Protein AF-0000000085165534 (afdb_homodimer)

Foldseek 3Di:
DWAWAAFPPRQKIKIAWDWAADPVGIDTDLDDQVVVCVNNVDNFDFDDKDKDKDFAQAKEFWKAFAPWTKKKKKAWQAAKKKKKKAAQAPPDPQHLEMDIDMHHNPRRMIMIDGTFITIIIHGHGRMIMMMMTIRDDDDPVGMATAARCAVSSHDDDPDDDHGDYDPRNNPHDHSVPDDGHD/DWAWAAFPPRQKIKIAWDWAADPVGIDTDLDDQVVVCVNNVDNFDFDDKDKDKDFAQAKEFWKAFAPWTKKKKKAWQAAKKKKKKAAQAPPDPQHLEMDIDMHHNPRRMIMIDGTFITIIIHGHGRMIMMMMTIRDDDDPVGMATAARCAVSSHDDDPDDDHGDYDPRNNPHDHSVPDDGHD

Organism: Thermosynechococcus vestitus (strain NIES-2133 / IAM M-273 / BP-1) (NCBI:txid197221)

InterPro domains:
  IPR000888 dTDP-4-dehydrorhamnose 3,5-epimerase-like [PF00908] (7-176)
  IPR000888 dTDP-4-dehydrorhamnose 3,5-epimerase-like [PTHR21047] (3-177)
  IPR000888 dTDP-4-dehydrorhamnose 3,5-epimerase-like [TIGR01221] (4-178)
  IPR000888 dTDP-4-dehydrorhamnose 3,5-epimerase-like [cd00438] (4-171)
  IPR011051 RmlC-like cupin domain superfamily [SSF51182] (2-179)
  IPR014710 RmlC-like jelly roll fold [G3DSA:2.60.120.10] (2-180)

Secondary structure (DSSP, 8-state):
--EEEE-SSTTSEEEE---EEETTEEEEEEEEHHHHHHHH-------EEEEEEEETTBEEEEEEESSS---EEEEEEESEEEEEEEE-BTTSTTTT-EEEEEEETTTTEEEEE-TTEEEEEEE-SSEEEEEEEESS---GGGEEEE-TT-TTTT-----SSPPB--HHHHT-B-GGGSPPB-/--EEEE-SSTTSEEEE---EEETTEEEEEEEEHHHHHHHH-------EEEEEEEETTBEEEEEEESSS---EEEEEEESEEEEEEEE-BTTSTTTT-EEEEEEETTTTEEEEE-TTEEEEEEE-SSEEEEEEEESS---GGGEEEE-TT-TTTT-----SSPPB--HHHHTPBPGGGS--B-

Sequence (364 aa):
MVKVQPLAIADVLLLELQVFRDQRGFFLESYNQRAFMAATGLAVTFVQDNHSASQQGVLRGLHYQHQHPQGKLIRVIEGKIFDVAVDLRRSSPTCGQWVGTWLSAENFQQLWIPPGFAHGFWVQSATAQVLYKTTDYYHPGDEHTLLWNDPTVGIQWPIDSEPLLSAKDQQGKSFNELPLFAMVKVQPLAIADVLLLELQVFRDQRGFFLESYNQRAFMAATGLAVTFVQDNHSASQQGVLRGLHYQHQHPQGKLIRVIEGKIFDVAVDLRRSSPTCGQWVGTWLSAENFQQLWIPPGFAHGFWVQSATAQVLYKTTDYYHPGDEHTLLWNDPTVGIQWPIDSEPLLSAKDQQGKSFNELPLFA

Structure (mmCIF, N/CA/C/O backbone):
data_AF-0000000085165534-model_v1
#
loop_
_entity.id
_entity.type
_entity.pdbx_description
1 polymer 'dTDP-4-dehydrorhamnose 3,5-epimerase'
#
loop_
_atom_site.group_PDB
_atom_site.id
_atom_site.type_symbol
_atom_site.label_atom_id
_atom_site.label_alt_id
_atom_site.label_comp_id
_atom_site.label_asym_id
_atom_site.label_entity_id
_atom_site.label_seq_id
_atom_site.pdbx_PDB_ins_code
_atom_site.Cartn_x
_atom_site.Cartn_y
_atom_site.Cartn_z
_atom_site.occupancy
_atom_site.B_iso_or_equiv
_atom_site.auth_seq_id
_atom_site.auth_comp_id
_atom_site.auth_asym_id
_atom_site.auth_atom_id
_atom_site.pdbx_PDB_model_num
ATOM 1 N N . MET A 1 1 ? 6.211 -6.199 17.078 1 71.38 1 MET A N 1
ATOM 2 C CA . MET A 1 1 ? 7.172 -6.945 16.266 1 71.38 1 MET A CA 1
ATOM 3 C C . MET A 1 1 ? 6.461 -7.809 15.227 1 71.38 1 MET A C 1
ATOM 5 O O . MET A 1 1 ? 5.359 -8.305 15.477 1 71.38 1 MET A O 1
ATOM 9 N N . VAL A 1 2 ? 7.129 -7.848 13.969 1 88 2 VAL A N 1
ATOM 10 C CA . VAL A 1 2 ? 6.555 -8.664 12.898 1 88 2 VAL A CA 1
ATOM 11 C C . VAL A 1 2 ? 6.918 -10.125 13.117 1 88 2 VAL A C 1
ATOM 13 O O . VAL A 1 2 ? 8.086 -10.461 13.305 1 88 2 VAL A O 1
ATOM 16 N N . LYS A 1 3 ? 5.91 -10.961 13.305 1 94.31 3 LYS A N 1
ATOM 17 C CA . LYS A 1 3 ? 6.117 -12.398 13.367 1 94.31 3 LYS A CA 1
ATOM 18 C C . LYS A 1 3 ? 6.277 -13 11.977 1 94.31 3 LYS A C 1
ATOM 20 O O . LYS A 1 3 ? 5.504 -12.68 11.07 1 94.31 3 LYS A O 1
ATOM 25 N N . VAL A 1 4 ? 7.285 -13.883 11.852 1 97.62 4 VAL A N 1
ATOM 26 C CA . VAL A 1 4 ? 7.57 -14.477 10.547 1 97.62 4 VAL A CA 1
ATOM 27 C C . VAL A 1 4 ? 7.637 -16 10.68 1 97.62 4 VAL A C 1
ATOM 29 O O . VAL A 1 4 ? 8.203 -16.516 11.641 1 97.62 4 VAL A O 1
ATOM 32 N N . GLN A 1 5 ? 7.043 -16.672 9.828 1 97.69 5 GLN A N 1
ATOM 33 C CA . GLN A 1 5 ? 7.121 -18.141 9.797 1 97.69 5 GLN A CA 1
ATOM 34 C C . GLN A 1 5 ? 7.305 -18.641 8.367 1 97.69 5 GLN A C 1
ATOM 36 O O . GLN A 1 5 ? 6.664 -18.141 7.438 1 97.69 5 GLN A O 1
ATOM 41 N N . PRO A 1 6 ? 8.258 -19.609 8.234 1 98.31 6 PRO A N 1
ATOM 42 C CA . PRO A 1 6 ? 8.367 -20.234 6.91 1 98.31 6 PRO A CA 1
ATOM 43 C C . PRO A 1 6 ? 7.16 -21.109 6.574 1 98.31 6 PRO A C 1
ATOM 45 O O . PRO A 1 6 ? 6.527 -21.672 7.473 1 98.31 6 PRO A O 1
ATOM 48 N N . LEU A 1 7 ? 6.84 -21.203 5.297 1 98.5 7 LEU A N 1
ATOM 49 C CA . LEU A 1 7 ? 5.824 -22.141 4.848 1 98.5 7 LEU A CA 1
ATOM 50 C C . LEU A 1 7 ? 6.465 -23.453 4.387 1 98.5 7 LEU A C 1
ATOM 52 O O . LEU A 1 7 ? 7.57 -23.797 4.816 1 98.5 7 LEU A O 1
ATOM 56 N N . ALA A 1 8 ? 5.637 -24.297 3.686 1 98.25 8 ALA A N 1
ATOM 57 C CA . ALA A 1 8 ? 6.117 -25.609 3.271 1 98.25 8 ALA A CA 1
ATOM 58 C C . ALA A 1 8 ? 7.398 -25.484 2.449 1 98.25 8 ALA A C 1
ATOM 60 O O . ALA A 1 8 ? 8.25 -26.375 2.49 1 98.25 8 ALA A O 1
ATOM 61 N N . ILE A 1 9 ? 7.457 -24.516 1.578 1 98.69 9 ILE A N 1
ATOM 62 C CA . ILE A 1 9 ? 8.727 -24.094 0.984 1 98.69 9 ILE A CA 1
ATOM 63 C C . ILE A 1 9 ? 9.367 -23.016 1.843 1 98.69 9 ILE A C 1
ATOM 65 O O . ILE A 1 9 ? 8.852 -21.891 1.933 1 98.69 9 ILE A O 1
ATOM 69 N N . ALA A 1 10 ? 10.492 -23.219 2.367 1 98.19 10 ALA A N 1
ATOM 70 C CA . ALA A 1 10 ? 11.055 -22.453 3.473 1 98.19 10 ALA A CA 1
ATOM 71 C C . ALA A 1 10 ? 11.359 -21.016 3.045 1 98.19 10 ALA A C 1
ATOM 73 O O . ALA A 1 10 ? 11.32 -20.094 3.865 1 98.19 10 ALA A O 1
ATOM 74 N N . ASP A 1 11 ? 11.68 -20.797 1.787 1 98.31 11 ASP A N 1
ATOM 75 C CA . ASP A 1 11 ? 12.031 -19.469 1.287 1 98.31 11 ASP A CA 1
ATOM 76 C C . ASP A 1 11 ? 10.812 -18.547 1.239 1 98.31 11 ASP A C 1
ATOM 78 O O . ASP A 1 11 ? 10.953 -17.328 1.123 1 98.31 11 ASP A O 1
ATOM 82 N N . VAL A 1 12 ? 9.633 -19.141 1.185 1 98.88 12 VAL A N 1
ATOM 83 C CA . VAL A 1 12 ? 8.383 -18.391 1.191 1 98.88 12 VAL A CA 1
ATOM 84 C C . VAL A 1 12 ? 7.926 -18.156 2.631 1 98.88 12 VAL A C 1
ATOM 86 O O . VAL A 1 12 ? 7.719 -19.109 3.383 1 98.88 12 VAL A O 1
ATOM 89 N N . LEU A 1 13 ? 7.793 -16.891 2.998 1 98.88 13 LEU A N 1
ATOM 90 C CA . LEU A 1 13 ? 7.59 -16.547 4.402 1 98.88 13 LEU A CA 1
ATOM 91 C C . LEU A 1 13 ? 6.223 -15.906 4.613 1 98.88 13 LEU A C 1
ATOM 93 O O . LEU A 1 13 ? 5.793 -15.086 3.805 1 98.88 13 LEU A O 1
ATOM 97 N N . LEU A 1 14 ? 5.547 -16.328 5.617 1 98.81 14 LEU A N 1
ATOM 98 C CA . LEU A 1 14 ? 4.328 -15.68 6.094 1 98.81 14 LEU A CA 1
ATOM 99 C C . LEU A 1 14 ? 4.629 -14.719 7.238 1 98.81 14 LEU A C 1
ATOM 101 O O . LEU A 1 14 ? 5.281 -15.094 8.219 1 98.81 14 LEU A O 1
ATOM 105 N N . LEU A 1 15 ? 4.234 -13.492 7.051 1 98.5 15 LEU A N 1
ATOM 106 C CA . LEU A 1 15 ? 4.441 -12.461 8.062 1 98.5 15 LEU A CA 1
ATOM 107 C C . LEU A 1 15 ? 3.119 -12.047 8.695 1 98.5 15 LEU A C 1
ATOM 109 O O . LEU A 1 15 ? 2.111 -11.906 8 1 98.5 15 LEU A O 1
ATOM 113 N N . GLU A 1 16 ? 3.102 -11.836 9.938 1 97.69 16 GLU A N 1
ATOM 114 C CA . GLU A 1 16 ? 1.945 -11.305 10.641 1 97.69 16 GLU A CA 1
ATOM 115 C C . GLU A 1 16 ? 2.197 -9.867 11.109 1 97.69 16 GLU A C 1
ATOM 117 O O . GLU A 1 16 ? 3.139 -9.617 11.867 1 97.69 16 GLU A O 1
ATOM 122 N N . LEU A 1 17 ? 1.343 -8.992 10.711 1 96.69 17 LEU A N 1
ATOM 123 C CA . LEU A 1 17 ? 1.5 -7.578 11.031 1 96.69 17 LEU A CA 1
ATOM 124 C C . LEU A 1 17 ? 0.883 -7.254 12.383 1 96.69 17 LEU A C 1
ATOM 126 O O . LEU A 1 17 ? -0.111 -7.867 12.781 1 96.69 17 LEU A O 1
ATOM 130 N N . GLN A 1 18 ? 1.454 -6.328 13.062 1 96.19 18 GLN A N 1
ATOM 131 C CA . GLN A 1 18 ? 0.873 -5.797 14.289 1 96.19 18 GLN A CA 1
ATOM 132 C C . GLN A 1 18 ? -0.144 -4.699 13.992 1 96.19 18 GLN A C 1
ATOM 134 O O . GLN A 1 18 ? 0.166 -3.732 13.289 1 96.19 18 GLN A O 1
ATOM 139 N N . VAL A 1 19 ? -1.346 -4.863 14.539 1 97.25 19 VAL A N 1
ATOM 140 C CA . VAL A 1 19 ? -2.428 -3.92 14.273 1 97.25 19 VAL A CA 1
ATOM 141 C C . VAL A 1 19 ? -2.822 -3.215 15.57 1 97.25 19 VAL A C 1
ATOM 143 O O . VAL A 1 19 ? -3.066 -3.867 16.594 1 97.25 19 VAL A O 1
ATOM 146 N N . PHE A 1 20 ? -2.861 -1.864 15.57 1 96.56 20 PHE A N 1
ATOM 147 C CA . PHE A 1 20 ? -3.348 -1.059 16.688 1 96.56 20 PHE A CA 1
ATOM 148 C C . PHE A 1 20 ? -4.789 -0.629 16.453 1 96.56 20 PHE A C 1
ATOM 150 O O . PHE A 1 20 ? -5.133 -0.136 15.375 1 96.56 20 PHE A O 1
ATOM 157 N N . ARG A 1 21 ? -5.574 -0.81 17.469 1 96.25 21 ARG A N 1
ATOM 158 C CA . ARG A 1 21 ? -6.992 -0.479 17.344 1 96.25 21 ARG A CA 1
ATOM 159 C C . ARG A 1 21 ? -7.43 0.476 18.438 1 96.25 21 ARG A C 1
ATOM 161 O O . ARG A 1 21 ? -6.934 0.406 19.562 1 96.25 21 ARG A O 1
ATOM 168 N N . ASP A 1 22 ? -8.336 1.379 18.062 1 94.12 22 ASP A N 1
ATOM 169 C CA . ASP A 1 22 ? -9.047 2.219 19.031 1 94.12 22 ASP A CA 1
ATOM 170 C C . ASP A 1 22 ? -10.438 2.592 18.5 1 94.12 22 ASP A C 1
ATOM 172 O O . ASP A 1 22 ? -10.945 1.967 17.578 1 94.12 22 ASP A O 1
ATOM 176 N N . GLN A 1 23 ? -11.117 3.512 19.156 1 92.56 23 GLN A N 1
ATOM 177 C CA . GLN A 1 23 ? -12.5 3.834 18.812 1 92.56 23 GLN A CA 1
ATOM 178 C C . GLN A 1 23 ? -12.602 4.43 17.406 1 92.56 23 GLN A C 1
ATOM 180 O O . GLN A 1 23 ? -13.688 4.461 16.828 1 92.56 23 GLN A O 1
ATOM 185 N N . ARG A 1 24 ? -11.617 4.922 16.938 1 93.5 24 ARG A N 1
ATOM 186 C CA . ARG A 1 24 ? -11.617 5.578 15.633 1 93.5 24 ARG A CA 1
ATOM 187 C C . ARG A 1 24 ? -11.469 4.555 14.508 1 93.5 24 ARG A C 1
ATOM 189 O O . ARG A 1 24 ? -11.883 4.812 13.375 1 93.5 24 ARG A O 1
ATOM 196 N N . GLY A 1 25 ? -10.836 3.398 14.734 1 96.56 25 GLY A N 1
ATOM 197 C CA . GLY A 1 25 ? -10.508 2.391 13.742 1 96.56 25 GLY A CA 1
ATOM 198 C C . GLY A 1 25 ? -9.219 1.647 14.047 1 96.56 25 GLY A C 1
ATOM 199 O O . GLY A 1 25 ? -9.023 1.181 15.172 1 96.56 25 GLY A O 1
ATOM 200 N N . PHE A 1 26 ? -8.383 1.471 12.969 1 97.75 26 PHE A N 1
ATOM 201 C CA . PHE A 1 26 ? -7.125 0.785 13.242 1 97.75 26 PHE A CA 1
ATOM 202 C C . PHE A 1 26 ? -5.965 1.475 12.531 1 97.75 26 PHE A C 1
ATOM 204 O O . PHE A 1 26 ? -6.18 2.34 11.68 1 97.75 26 PHE A O 1
ATOM 211 N N . PHE A 1 27 ? -4.844 1.157 12.945 1 97.44 27 PHE A N 1
ATOM 212 C CA . PHE A 1 27 ? -3.588 1.616 12.359 1 97.44 27 PHE A CA 1
ATOM 213 C C . PHE A 1 27 ? -2.547 0.503 12.375 1 97.44 27 PHE A C 1
ATOM 215 O O . PHE A 1 27 ? -2.48 -0.282 13.32 1 97.44 27 PHE A O 1
ATOM 222 N N . LEU A 1 28 ? -1.738 0.432 11.312 1 97.94 28 LEU A N 1
ATOM 223 C CA . LEU A 1 28 ? -0.598 -0.477 11.297 1 97.94 28 LEU A CA 1
ATOM 224 C C . LEU A 1 28 ? 0.503 0.046 10.383 1 97.94 28 LEU A C 1
ATOM 226 O O . LEU A 1 28 ? 0.229 0.795 9.438 1 97.94 28 LEU A O 1
ATOM 230 N N . GLU A 1 29 ? 1.731 -0.293 10.695 1 98 29 GLU A N 1
ATOM 231 C CA . GLU A 1 29 ? 2.814 -0.227 9.719 1 98 29 GLU A CA 1
ATOM 232 C C . GLU A 1 29 ? 2.807 -1.449 8.805 1 98 29 GLU A C 1
ATOM 234 O O . GLU A 1 29 ? 3.195 -2.543 9.219 1 98 29 GLU A O 1
ATOM 239 N N . SER A 1 30 ? 2.371 -1.21 7.574 1 98.19 30 SER A N 1
ATOM 240 C CA . SER A 1 30 ? 2.26 -2.344 6.664 1 98.19 30 SER A CA 1
ATOM 241 C C . SER A 1 30 ? 3.617 -2.721 6.082 1 98.19 30 SER A C 1
ATOM 243 O O . SER A 1 30 ? 3.77 -3.789 5.484 1 98.19 30 SER A O 1
ATOM 245 N N . TYR A 1 31 ? 4.539 -1.843 6.223 1 98.44 31 TYR A N 1
ATOM 246 C CA . TYR A 1 31 ? 5.922 -2.121 5.852 1 98.44 31 TYR A CA 1
ATOM 247 C C . TYR A 1 31 ? 6.883 -1.208 6.602 1 98.44 31 TYR A C 1
ATOM 249 O O . TYR A 1 31 ? 6.613 -0.016 6.77 1 98.44 31 TYR A O 1
ATOM 257 N N . ASN A 1 32 ? 7.891 -1.696 7.051 1 98.12 32 ASN A N 1
ATOM 258 C CA . ASN A 1 32 ? 9.055 -1.054 7.656 1 98.12 32 ASN A CA 1
ATOM 259 C C . ASN A 1 32 ? 10.344 -1.766 7.273 1 98.12 32 ASN A C 1
ATOM 261 O O . ASN A 1 32 ? 10.555 -2.922 7.645 1 98.12 32 ASN A O 1
ATOM 265 N N . GLN A 1 33 ? 11.148 -1.053 6.496 1 97.88 33 GLN A N 1
ATOM 266 C CA . GLN A 1 33 ? 12.32 -1.695 5.91 1 97.88 33 GLN A CA 1
ATOM 267 C C . GLN A 1 33 ? 13.195 -2.324 6.992 1 97.88 33 GLN A C 1
ATOM 269 O O . GLN A 1 33 ? 13.672 -3.453 6.84 1 97.88 33 GLN A O 1
ATOM 274 N N . ARG A 1 34 ? 13.438 -1.612 8.102 1 96.94 34 ARG A N 1
ATOM 275 C CA . ARG A 1 34 ? 14.258 -2.123 9.203 1 96.94 34 ARG A CA 1
ATOM 276 C C . ARG A 1 34 ? 13.602 -3.33 9.859 1 96.94 34 ARG A C 1
ATOM 278 O O . ARG A 1 34 ? 14.266 -4.336 10.125 1 96.94 34 ARG A O 1
ATOM 285 N N . ALA A 1 35 ? 12.297 -3.221 10.133 1 96.88 35 ALA A N 1
ATOM 286 C CA . ALA A 1 35 ? 11.57 -4.312 10.781 1 96.88 35 ALA A CA 1
ATOM 287 C C . ALA A 1 35 ? 11.547 -5.555 9.898 1 96.88 35 ALA A C 1
ATOM 289 O O . ALA A 1 35 ? 11.672 -6.68 10.391 1 96.88 35 ALA A O 1
ATOM 290 N N . PHE A 1 36 ? 11.391 -5.359 8.656 1 97.88 36 PHE A N 1
ATOM 291 C CA . PHE A 1 36 ? 11.367 -6.457 7.695 1 97.88 36 PHE A CA 1
ATOM 292 C C . PHE A 1 36 ? 12.703 -7.184 7.672 1 97.88 36 PHE A C 1
ATOM 294 O O . PHE A 1 36 ? 12.75 -8.414 7.746 1 97.88 36 PHE A O 1
ATOM 301 N N . MET A 1 37 ? 13.75 -6.391 7.523 1 97.56 37 MET A N 1
ATOM 302 C CA . MET A 1 37 ? 15.086 -6.977 7.512 1 97.56 37 MET A CA 1
ATOM 303 C C . MET A 1 37 ? 15.359 -7.727 8.805 1 97.56 37 MET A C 1
ATOM 305 O O . MET A 1 37 ? 15.891 -8.836 8.781 1 97.56 37 MET A O 1
ATOM 309 N N . ALA A 1 38 ? 14.992 -7.133 9.906 1 96.75 38 ALA A N 1
ATOM 310 C CA . ALA A 1 38 ? 15.227 -7.758 11.203 1 96.75 38 ALA A CA 1
ATOM 311 C C . ALA A 1 38 ? 14.469 -9.078 11.32 1 96.75 38 ALA A C 1
ATOM 313 O O . ALA A 1 38 ? 14.984 -10.047 11.883 1 96.75 38 ALA A O 1
ATOM 314 N N . ALA A 1 39 ? 13.266 -9.141 10.812 1 96.69 39 ALA A N 1
ATOM 315 C CA . ALA A 1 39 ? 12.398 -10.305 10.969 1 96.69 39 ALA A CA 1
ATOM 316 C C . ALA A 1 39 ? 12.789 -1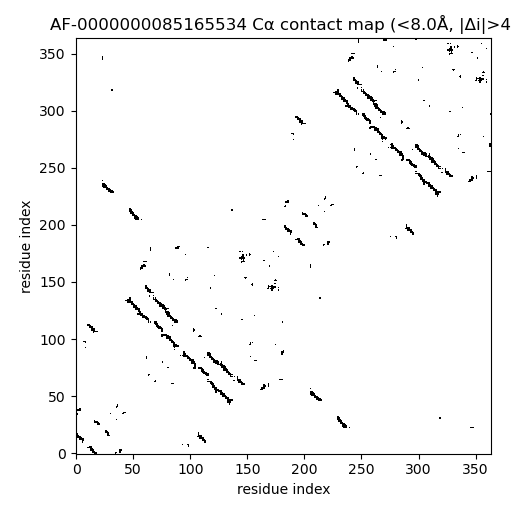1.414 9.992 1 96.69 39 ALA A C 1
ATOM 318 O O . ALA A 1 39 ? 12.648 -12.602 10.297 1 96.69 39 ALA A O 1
ATOM 319 N N . THR A 1 40 ? 13.297 -11.062 8.82 1 97.44 40 THR A N 1
ATOM 320 C CA . THR A 1 40 ? 13.453 -12.039 7.754 1 97.44 40 THR A CA 1
ATOM 321 C C . THR A 1 40 ? 14.93 -12.297 7.465 1 97.44 40 THR A C 1
ATOM 323 O O . THR A 1 40 ? 15.281 -13.297 6.836 1 97.44 40 THR A O 1
ATOM 326 N N . GLY A 1 41 ? 15.766 -11.328 7.828 1 97.12 41 GLY A N 1
ATOM 327 C CA . GLY A 1 41 ? 17.172 -11.391 7.465 1 97.12 41 GLY A CA 1
ATOM 328 C C . GLY A 1 41 ? 17.438 -10.969 6.031 1 97.12 41 GLY A C 1
ATOM 329 O O . GLY A 1 41 ? 18.562 -11.086 5.539 1 97.12 41 GLY A O 1
ATOM 330 N N . LEU A 1 42 ? 16.438 -10.461 5.336 1 97.25 42 LEU A N 1
ATOM 331 C CA . LEU A 1 42 ? 16.547 -10.141 3.918 1 97.25 42 LEU A CA 1
ATOM 332 C C . LEU A 1 42 ? 16.75 -8.648 3.711 1 97.25 42 LEU A C 1
ATOM 334 O O . LEU A 1 42 ? 15.945 -7.836 4.18 1 97.25 42 LEU A O 1
ATOM 338 N N . ALA A 1 43 ? 17.797 -8.328 2.998 1 95.81 43 ALA A N 1
ATOM 339 C CA . ALA A 1 43 ? 18.047 -6.945 2.586 1 95.81 43 ALA A CA 1
ATOM 340 C C . ALA A 1 43 ? 17.516 -6.695 1.176 1 95.81 43 ALA A C 1
ATOM 342 O O . ALA A 1 43 ? 18.25 -6.832 0.198 1 95.81 43 ALA A O 1
ATOM 343 N N . VAL A 1 44 ? 16.297 -6.336 1.044 1 95.75 44 VAL A N 1
ATOM 344 C CA . VAL A 1 44 ? 15.695 -6.148 -0.272 1 95.75 44 VAL A CA 1
ATOM 345 C C . VAL A 1 44 ? 15.211 -4.711 -0.417 1 95.75 44 VAL A C 1
ATOM 347 O O . VAL A 1 44 ? 14.93 -4.039 0.58 1 95.75 44 VAL A O 1
ATOM 350 N N . THR A 1 45 ? 15.227 -4.234 -1.6 1 96.44 45 THR A N 1
ATOM 351 C CA . THR A 1 45 ? 14.656 -2.941 -1.957 1 96.44 45 THR A CA 1
ATOM 352 C C . THR A 1 45 ? 13.43 -3.125 -2.855 1 96.44 45 THR A C 1
ATOM 354 O O . THR A 1 45 ? 13.5 -3.832 -3.863 1 96.44 45 THR A O 1
ATOM 357 N N . PHE A 1 46 ? 12.336 -2.533 -2.457 1 98.62 46 PHE A N 1
ATOM 358 C CA . PHE A 1 46 ? 11.133 -2.551 -3.287 1 98.62 46 PHE A CA 1
ATOM 359 C C . PHE A 1 46 ? 11.047 -1.29 -4.141 1 98.62 46 PHE A C 1
ATOM 361 O O . PHE A 1 46 ? 11.219 -0.179 -3.633 1 98.62 46 PHE A O 1
ATOM 368 N N . VAL A 1 47 ? 10.727 -1.462 -5.434 1 98.31 47 VAL A N 1
ATOM 369 C CA . VAL A 1 47 ? 10.828 -0.321 -6.336 1 98.31 47 VAL A CA 1
ATOM 370 C C . VAL A 1 47 ? 9.469 -0.069 -6.996 1 98.31 47 VAL A C 1
ATOM 372 O O . VAL A 1 47 ? 9.281 0.944 -7.672 1 98.31 47 VAL A O 1
ATOM 375 N N . GLN A 1 48 ? 8.578 -0.96 -6.801 1 98.62 48 GLN A N 1
ATOM 376 C CA . GLN A 1 48 ? 7.262 -0.87 -7.43 1 98.62 48 GLN A CA 1
ATOM 377 C C . GLN A 1 48 ? 6.18 -1.46 -6.531 1 98.62 48 GLN A C 1
ATOM 379 O O . GLN A 1 48 ? 6.395 -2.488 -5.887 1 98.62 48 GLN A O 1
ATOM 384 N N . ASP A 1 49 ? 5.039 -0.795 -6.363 1 98.75 49 ASP A N 1
ATOM 385 C CA . ASP A 1 49 ? 3.838 -1.303 -5.707 1 98.75 49 ASP A CA 1
ATOM 386 C C . ASP A 1 49 ? 2.701 -1.486 -6.711 1 98.75 49 ASP A C 1
ATOM 388 O O . ASP A 1 49 ? 2.516 -0.66 -7.605 1 98.75 49 ASP A O 1
ATOM 392 N N . ASN A 1 50 ? 1.974 -2.559 -6.566 1 98.69 50 ASN A N 1
ATOM 393 C CA . ASN A 1 50 ? 0.812 -2.863 -7.395 1 98.69 50 ASN A CA 1
ATOM 394 C C . ASN A 1 50 ? -0.444 -3.055 -6.551 1 98.69 50 ASN A C 1
ATOM 396 O O . ASN A 1 50 ? -0.36 -3.451 -5.387 1 98.69 50 ASN A O 1
ATOM 400 N N . HIS A 1 51 ? -1.565 -2.674 -7.141 1 98.75 51 HIS A N 1
ATOM 401 C CA . HIS A 1 51 ? -2.887 -2.814 -6.539 1 98.75 51 HIS A CA 1
ATOM 402 C C . HIS A 1 51 ? -3.881 -3.418 -7.527 1 98.75 51 HIS A C 1
ATOM 404 O O . HIS A 1 51 ? -4.121 -2.854 -8.594 1 98.75 51 HIS A O 1
ATOM 410 N N . SER A 1 52 ? -4.441 -4.574 -7.195 1 98.62 52 SER A N 1
ATOM 411 C CA . SER A 1 52 ? -5.453 -5.188 -8.047 1 98.62 52 SER A CA 1
ATOM 412 C C . SER A 1 52 ? -6.754 -5.422 -7.281 1 98.62 52 SER A C 1
ATOM 414 O O . SER A 1 52 ? -6.734 -5.676 -6.078 1 98.62 52 SER A O 1
ATOM 416 N N . ALA A 1 53 ? -7.812 -5.281 -7.934 1 98.56 53 ALA A N 1
ATOM 417 C CA . ALA A 1 53 ? -9.133 -5.688 -7.469 1 98.56 53 ALA A CA 1
ATOM 418 C C . ALA A 1 53 ? -9.742 -6.742 -8.391 1 98.56 53 ALA A C 1
ATOM 420 O O . ALA A 1 53 ? -9.641 -6.637 -9.609 1 98.56 53 ALA A O 1
ATOM 421 N N . SER A 1 54 ? -10.32 -7.746 -7.805 1 98.69 54 SER A N 1
ATOM 422 C CA . SER A 1 54 ? -10.906 -8.836 -8.57 1 98.69 54 SER A CA 1
ATOM 423 C C . SER A 1 54 ? -12.234 -9.289 -7.973 1 98.69 54 SER A C 1
ATOM 425 O O . SER A 1 54 ? -12.43 -9.211 -6.758 1 98.69 54 SER A O 1
ATOM 427 N N . GLN A 1 55 ? -13.094 -9.727 -8.766 1 98 55 GLN A N 1
ATOM 428 C CA . GLN A 1 55 ? -14.367 -10.281 -8.305 1 98 55 GLN A CA 1
ATOM 429 C C . GLN A 1 55 ? -14.219 -11.758 -7.934 1 98 55 GLN A C 1
ATOM 431 O O . GLN A 1 55 ? -13.203 -12.383 -8.242 1 98 55 GLN A O 1
ATOM 436 N N . GLN A 1 56 ? -15.289 -12.266 -7.371 1 97.81 56 GLN A N 1
ATOM 437 C CA . GLN A 1 56 ? -15.305 -13.664 -6.941 1 97.81 56 GLN A CA 1
ATOM 438 C C . GLN A 1 56 ? -15.047 -14.602 -8.109 1 97.81 56 GLN A C 1
ATOM 440 O O . GLN A 1 56 ? -15.578 -14.406 -9.203 1 97.81 56 GLN A O 1
ATOM 445 N N . GLY A 1 57 ? -14.195 -15.602 -7.797 1 97.94 57 GLY A N 1
ATOM 446 C CA . GLY A 1 57 ? -13.992 -16.641 -8.781 1 97.94 57 GLY A CA 1
ATOM 447 C C . GLY A 1 57 ? -12.875 -16.328 -9.766 1 97.94 57 GLY A C 1
ATOM 448 O O . GLY A 1 57 ? -12.469 -17.188 -10.547 1 97.94 57 GLY A O 1
ATOM 449 N N . VAL A 1 58 ? -12.445 -15.164 -9.734 1 98.5 58 VAL A N 1
ATOM 450 C CA . VAL A 1 58 ? -11.32 -14.805 -10.594 1 98.5 58 VAL A CA 1
ATOM 451 C C . VAL A 1 58 ? -10.055 -15.508 -10.109 1 98.5 58 VAL A C 1
ATOM 453 O O . VAL A 1 58 ? -9.805 -15.594 -8.898 1 98.5 58 VAL A O 1
ATOM 456 N N . LEU A 1 59 ? -9.359 -16.078 -11.008 1 98.5 59 LEU A N 1
ATOM 457 C CA . LEU A 1 59 ? -8.008 -16.562 -10.781 1 98.5 59 LEU A CA 1
ATOM 458 C C . LEU A 1 59 ? -6.988 -15.766 -11.594 1 98.5 59 LEU A C 1
ATOM 460 O O . LEU A 1 59 ? -7.02 -15.781 -12.82 1 98.5 59 LEU A O 1
ATOM 464 N N . ARG A 1 60 ? -6.207 -14.992 -10.93 1 98.38 60 ARG A N 1
ATOM 465 C CA . ARG A 1 60 ? -5.059 -14.375 -11.586 1 98.38 60 ARG A CA 1
ATOM 466 C C . ARG A 1 60 ? -3.879 -15.336 -11.648 1 98.38 60 ARG A C 1
ATOM 468 O O . ARG A 1 60 ? -3.342 -15.734 -10.609 1 98.38 60 ARG A O 1
ATOM 475 N N . GLY A 1 61 ? -3.465 -15.594 -12.812 1 96.62 61 GLY A N 1
ATOM 476 C CA . GLY A 1 61 ? -2.617 -16.734 -13.102 1 96.62 61 GLY A CA 1
ATOM 477 C C . GLY A 1 61 ? -1.226 -16.609 -12.508 1 96.62 61 GLY A C 1
ATOM 478 O O . GLY A 1 61 ? -0.939 -15.664 -11.773 1 96.62 61 GLY A O 1
ATOM 479 N N . LEU A 1 62 ? -0.371 -17.672 -12.766 1 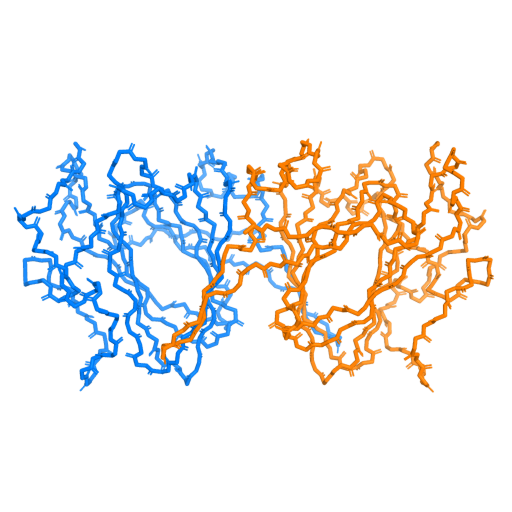98.69 62 LEU A N 1
ATOM 480 C CA . LEU A 1 62 ? 0.976 -17.812 -12.227 1 98.69 62 LEU A CA 1
ATOM 481 C C . LEU A 1 62 ? 1.997 -17.109 -13.117 1 98.69 62 LEU A C 1
ATOM 483 O O . LEU A 1 62 ? 2.439 -17.656 -14.125 1 98.69 62 LEU A O 1
ATOM 487 N N . HIS A 1 63 ? 2.418 -15.977 -12.641 1 98.62 63 HIS A N 1
ATOM 488 C CA . HIS A 1 63 ? 3.279 -15.133 -13.461 1 98.62 63 HIS A CA 1
ATOM 489 C C . HIS A 1 63 ? 4.676 -15.023 -12.859 1 98.62 63 HIS A C 1
ATOM 491 O O . HIS A 1 63 ? 4.84 -15.094 -11.641 1 98.62 63 HIS A O 1
ATOM 497 N N . TYR A 1 64 ? 5.656 -14.867 -13.719 1 98.62 64 TYR A N 1
ATOM 498 C CA . TYR A 1 64 ? 7.02 -14.531 -13.328 1 98.62 64 TYR A CA 1
ATOM 499 C C . TYR A 1 64 ? 7.762 -13.852 -14.469 1 98.62 64 TYR A C 1
ATOM 501 O O . TYR A 1 64 ? 7.332 -13.914 -15.625 1 98.62 64 TYR A O 1
ATOM 509 N N . GLN A 1 65 ? 8.719 -13.07 -14.125 1 98.62 65 GLN A N 1
ATOM 510 C CA . GLN A 1 65 ? 9.68 -12.523 -15.078 1 98.62 65 GLN A CA 1
ATOM 511 C C . GLN A 1 65 ? 11 -13.289 -15.031 1 98.62 65 GLN A C 1
ATOM 513 O O . GLN A 1 65 ? 11.555 -13.516 -13.953 1 98.62 65 GLN A O 1
ATOM 518 N N . HIS A 1 66 ? 11.539 -13.609 -16.172 1 98.5 66 HIS A N 1
ATOM 519 C CA . HIS A 1 66 ? 12.688 -14.516 -16.188 1 98.5 66 HIS A CA 1
ATOM 520 C C . HIS A 1 66 ? 14 -13.742 -16.109 1 98.5 66 HIS A C 1
ATOM 522 O O . HIS A 1 66 ? 14.867 -14.062 -15.297 1 98.5 66 HIS A O 1
ATOM 528 N N . GLN A 1 67 ? 14.289 -12.781 -16.938 1 98 67 GLN A N 1
ATOM 529 C CA . GLN A 1 67 ? 15.531 -12.016 -16.984 1 98 67 GLN A CA 1
ATOM 530 C C . GLN A 1 67 ? 15.602 -11 -15.852 1 98 67 GLN A C 1
ATOM 532 O O . GLN A 1 67 ? 16.688 -10.68 -15.367 1 98 67 GLN A O 1
ATOM 537 N N . HIS A 1 68 ? 14.5 -10.5 -15.445 1 98.19 68 HIS A N 1
ATOM 538 C CA . HIS A 1 68 ? 14.375 -9.523 -14.359 1 98.19 68 HIS A CA 1
ATOM 539 C C . HIS A 1 68 ? 13.461 -10.047 -13.258 1 98.19 68 HIS A C 1
ATOM 541 O O . HIS A 1 68 ? 12.422 -9.445 -12.977 1 98.19 68 HIS A O 1
ATOM 547 N N . PRO A 1 69 ? 13.922 -11.094 -12.609 1 98.25 69 PRO A N 1
ATOM 548 C CA . PRO A 1 69 ? 13.047 -11.719 -11.617 1 98.25 69 PRO A CA 1
ATOM 549 C C . PRO A 1 69 ? 12.656 -10.766 -10.492 1 98.25 69 PRO A C 1
ATOM 551 O O . PRO A 1 69 ? 13.461 -9.922 -10.086 1 98.25 69 PRO A O 1
ATOM 554 N N . GLN A 1 70 ? 11.453 -10.945 -9.961 1 98.19 70 GLN A N 1
ATOM 555 C CA . GLN A 1 70 ? 10.914 -10.094 -8.906 1 98.19 70 GLN A CA 1
ATOM 556 C C . GLN A 1 70 ? 10.641 -10.898 -7.641 1 98.19 70 GLN A C 1
ATOM 558 O O . GLN A 1 70 ? 10.07 -11.992 -7.703 1 98.19 70 GLN A O 1
ATOM 563 N N . GLY A 1 71 ? 11.133 -10.398 -6.504 1 98.69 71 GLY A N 1
ATOM 564 C CA . GLY A 1 71 ? 10.492 -10.75 -5.246 1 98.69 71 GLY A CA 1
ATOM 565 C C . GLY A 1 71 ? 9.203 -9.984 -4.996 1 98.69 71 GLY A C 1
ATOM 566 O O . GLY A 1 71 ? 9.039 -8.867 -5.484 1 98.69 71 GLY A O 1
ATOM 567 N N . LYS A 1 72 ? 8.281 -10.609 -4.293 1 98.88 72 LYS A N 1
ATOM 568 C CA . LYS A 1 72 ? 6.977 -10 -4.051 1 98.88 72 LYS A CA 1
ATOM 569 C C . LYS A 1 72 ? 6.613 -10.047 -2.568 1 98.88 72 LYS A C 1
ATOM 571 O O . LYS A 1 72 ? 6.867 -11.047 -1.892 1 98.88 72 LYS A O 1
ATOM 576 N N . LEU A 1 73 ? 6.137 -8.969 -2.043 1 98.94 73 LEU A N 1
ATOM 577 C CA . LEU A 1 73 ? 5.504 -8.906 -0.73 1 98.94 73 LEU A CA 1
ATOM 578 C C . LEU A 1 73 ? 4.023 -8.57 -0.857 1 98.94 73 LEU A C 1
ATOM 580 O O . LEU A 1 73 ? 3.666 -7.445 -1.226 1 98.94 73 LEU A O 1
ATOM 584 N N . ILE A 1 74 ? 3.16 -9.562 -0.504 1 98.94 74 ILE A N 1
ATOM 585 C CA . ILE A 1 74 ? 1.752 -9.516 -0.884 1 98.94 74 ILE A CA 1
ATOM 586 C C . ILE A 1 74 ? 0.883 -9.406 0.367 1 98.94 74 ILE A C 1
ATOM 588 O O . ILE A 1 74 ? 1.143 -10.078 1.37 1 98.94 74 ILE A O 1
ATOM 592 N N . ARG A 1 75 ? -0.14 -8.633 0.281 1 98.75 75 ARG A N 1
ATOM 593 C CA . ARG A 1 75 ? -1.172 -8.633 1.313 1 98.75 75 ARG A CA 1
ATOM 594 C C . ARG A 1 75 ? -2.541 -8.32 0.721 1 98.75 75 ARG A C 1
ATOM 596 O O . ARG A 1 75 ? -2.637 -7.777 -0.382 1 98.75 75 ARG A O 1
ATOM 603 N N . VAL A 1 76 ? -3.613 -8.688 1.485 1 98.88 76 VAL A N 1
ATOM 604 C CA . VAL A 1 76 ? -4.992 -8.445 1.083 1 98.88 76 VAL A CA 1
ATOM 605 C C . VAL A 1 76 ? -5.609 -7.371 1.979 1 98.88 76 VAL A C 1
ATOM 607 O O . VAL A 1 76 ? -5.512 -7.449 3.207 1 98.88 76 VAL A O 1
ATOM 610 N N . ILE A 1 77 ? -6.266 -6.418 1.341 1 98.44 77 ILE A N 1
ATOM 611 C CA . ILE A 1 77 ? -6.82 -5.332 2.141 1 98.44 77 ILE A CA 1
ATOM 612 C C . ILE A 1 77 ? -8.344 -5.379 2.084 1 98.44 77 ILE A C 1
ATOM 614 O O . ILE A 1 77 ? -9.023 -4.637 2.801 1 98.44 77 ILE A O 1
ATOM 618 N N . GLU A 1 78 ? -8.875 -6.125 1.243 1 98.5 78 GLU A N 1
ATOM 619 C CA . GLU A 1 78 ? -10.297 -6.457 1.146 1 98.5 78 GLU A CA 1
ATOM 620 C C . GLU A 1 78 ? -10.492 -7.898 0.69 1 98.5 78 GLU A C 1
ATOM 622 O O . GLU A 1 78 ? -9.852 -8.352 -0.259 1 98.5 78 GLU A O 1
ATOM 627 N N . GLY A 1 79 ? -11.422 -8.586 1.369 1 98.62 79 GLY A N 1
ATOM 628 C CA . GLY A 1 79 ? -11.797 -9.922 0.943 1 98.62 79 GLY A CA 1
ATOM 629 C C . GLY A 1 79 ? -10.781 -10.984 1.334 1 98.62 79 GLY A C 1
ATOM 630 O O . GLY A 1 79 ? -10.164 -10.891 2.395 1 98.62 79 GLY A O 1
ATOM 631 N N . LYS A 1 80 ? -10.812 -12.039 0.545 1 98.75 80 LYS A N 1
ATOM 632 C CA . LYS A 1 80 ? -10.039 -13.234 0.856 1 98.75 80 LYS A CA 1
ATOM 633 C C . LYS A 1 80 ? -9.602 -13.953 -0.417 1 98.75 80 LYS A C 1
ATOM 635 O O . LYS A 1 80 ? -10.398 -14.133 -1.34 1 98.75 80 LYS A O 1
ATOM 640 N N . ILE A 1 81 ? -8.328 -14.359 -0.402 1 98.88 81 ILE A N 1
ATOM 641 C CA . ILE A 1 81 ? -7.793 -15.078 -1.557 1 98.88 81 ILE A CA 1
ATOM 642 C C . ILE A 1 81 ? -7.027 -16.312 -1.091 1 98.88 81 ILE A C 1
ATOM 644 O O . ILE A 1 81 ? -6.637 -16.406 0.076 1 98.88 81 ILE A O 1
ATOM 648 N N . PHE A 1 82 ? -6.887 -17.266 -1.977 1 98.88 82 PHE A N 1
ATOM 649 C CA . PHE A 1 82 ? -5.887 -18.328 -1.869 1 98.88 82 PHE A CA 1
ATOM 650 C C . PHE A 1 82 ? -4.672 -18.016 -2.73 1 98.88 82 PHE A C 1
ATOM 652 O O . PHE A 1 82 ? -4.75 -18.031 -3.961 1 98.88 82 PHE A O 1
ATOM 659 N N . ASP A 1 83 ? -3.586 -17.719 -2.104 1 98.94 83 ASP A N 1
ATOM 660 C CA . ASP A 1 83 ? -2.371 -17.25 -2.764 1 98.94 83 ASP A CA 1
ATOM 661 C C . ASP A 1 83 ? -1.382 -18.406 -2.969 1 98.94 83 ASP A C 1
ATOM 663 O O . ASP A 1 83 ? -1.202 -19.234 -2.084 1 98.94 83 ASP A O 1
ATOM 667 N N . VAL A 1 84 ? -0.752 -18.453 -4.141 1 98.94 84 VAL A N 1
ATOM 668 C CA . VAL A 1 84 ? 0.05 -19.625 -4.496 1 98.94 84 VAL A CA 1
ATOM 669 C C . VAL A 1 84 ? 1.387 -19.172 -5.082 1 98.94 84 VAL A C 1
ATOM 671 O O . VAL A 1 84 ? 1.44 -18.219 -5.863 1 98.94 84 VAL A O 1
ATOM 674 N N . ALA A 1 85 ? 2.426 -19.844 -4.723 1 98.94 85 ALA A N 1
ATOM 675 C CA . ALA A 1 85 ? 3.76 -19.688 -5.297 1 98.94 85 ALA A CA 1
ATOM 676 C C . ALA A 1 85 ? 4.305 -21.031 -5.773 1 98.94 85 ALA A C 1
ATOM 678 O O . ALA A 1 85 ? 4.109 -22.062 -5.113 1 98.94 85 ALA A O 1
ATOM 679 N N . VAL A 1 86 ? 4.949 -21.016 -6.871 1 98.94 86 VAL A N 1
ATOM 680 C CA . VAL A 1 86 ? 5.582 -22.203 -7.426 1 98.94 86 VAL A CA 1
ATOM 681 C C . VAL A 1 86 ? 7.082 -21.969 -7.578 1 98.94 86 VAL A C 1
ATOM 683 O O . VAL A 1 86 ? 7.504 -21 -8.203 1 98.94 86 VAL A O 1
ATOM 686 N N . ASP A 1 87 ? 7.887 -22.922 -7.059 1 98.94 87 ASP A N 1
ATOM 687 C CA . ASP A 1 87 ? 9.344 -22.812 -7.129 1 98.94 87 ASP A CA 1
ATOM 688 C C . ASP A 1 87 ? 9.859 -23.203 -8.508 1 98.94 87 ASP A C 1
ATOM 690 O O . ASP A 1 87 ? 9.719 -24.359 -8.914 1 98.94 87 ASP A O 1
ATOM 694 N N . LEU A 1 88 ? 10.516 -22.281 -9.18 1 98.81 88 LEU A N 1
ATOM 695 C CA . LEU A 1 88 ? 11 -22.516 -10.531 1 98.81 88 LEU A CA 1
ATOM 696 C C . LEU A 1 88 ? 12.523 -22.562 -10.562 1 98.81 88 LEU A C 1
ATOM 698 O O . LEU A 1 88 ? 13.133 -22.453 -11.625 1 98.81 88 LEU A O 1
ATOM 702 N N . ARG A 1 89 ? 13.18 -22.578 -9.445 1 98.62 89 ARG A N 1
ATOM 703 C CA . ARG A 1 89 ? 14.633 -22.656 -9.359 1 98.62 89 ARG A CA 1
ATOM 704 C C . ARG A 1 89 ? 15.117 -24.094 -9.508 1 98.62 89 ARG A C 1
ATOM 706 O O . ARG A 1 89 ? 14.898 -24.922 -8.617 1 98.62 89 ARG A O 1
ATOM 713 N N . ARG A 1 90 ? 15.789 -24.328 -10.477 1 98.06 90 ARG A N 1
ATOM 714 C CA . ARG A 1 90 ? 16.203 -25.688 -10.789 1 98.06 90 ARG A CA 1
ATOM 715 C C . ARG A 1 90 ? 17.109 -26.25 -9.695 1 98.06 90 ARG A C 1
ATOM 717 O O . ARG A 1 90 ? 17.078 -27.453 -9.406 1 98.06 90 ARG A O 1
ATOM 724 N N . SER A 1 91 ? 17.906 -25.422 -9.125 1 97.75 91 SER A N 1
ATOM 725 C CA . SER A 1 91 ? 18.875 -25.859 -8.125 1 97.75 91 SER A CA 1
ATOM 726 C C . SER A 1 91 ? 18.203 -26.062 -6.766 1 97.75 91 SER A C 1
ATOM 728 O O . SER A 1 91 ? 18.812 -26.625 -5.848 1 97.75 91 SER A O 1
ATOM 730 N N . SER A 1 92 ? 17.031 -25.625 -6.629 1 98.06 92 SER A N 1
ATOM 731 C CA . SER A 1 92 ? 16.312 -25.734 -5.371 1 98.06 92 SER A CA 1
ATOM 732 C C . SER A 1 92 ? 15.805 -27.156 -5.16 1 98.06 92 SER A C 1
ATOM 734 O O . SER A 1 92 ? 15.336 -27.812 -6.102 1 98.06 92 SER A O 1
ATOM 736 N N . PRO A 1 93 ? 15.836 -27.672 -3.924 1 98.12 93 PRO A N 1
ATOM 737 C CA . PRO A 1 93 ? 15.266 -29 -3.641 1 98.12 93 PRO A CA 1
ATOM 738 C C . PRO A 1 93 ? 13.75 -29.031 -3.805 1 98.12 93 PRO A C 1
ATOM 740 O O . PRO A 1 93 ? 13.148 -30.109 -3.816 1 98.12 93 PRO A O 1
ATOM 743 N N . THR A 1 94 ? 13.133 -27.906 -3.932 1 98.56 94 THR A N 1
ATOM 744 C CA . THR A 1 94 ? 11.68 -27.859 -4.039 1 98.56 94 THR A CA 1
ATOM 745 C C . THR A 1 94 ? 11.258 -27.422 -5.438 1 98.56 94 THR A C 1
ATOM 747 O O . THR A 1 94 ? 10.133 -26.953 -5.637 1 98.56 94 THR A O 1
ATOM 750 N N . CYS A 1 95 ? 12.18 -27.516 -6.379 1 98.62 95 CYS A N 1
ATOM 751 C CA . CYS A 1 95 ? 11.836 -27.156 -7.75 1 98.62 95 CYS A CA 1
ATOM 752 C C . CYS A 1 95 ? 10.602 -27.906 -8.219 1 98.62 95 CYS A C 1
ATOM 754 O O . CYS A 1 95 ? 10.516 -29.125 -8.07 1 98.62 95 CYS A O 1
ATOM 756 N N . GLY A 1 96 ? 9.648 -27.125 -8.727 1 98.56 96 GLY A N 1
ATOM 757 C CA . GLY A 1 96 ? 8.43 -27.734 -9.242 1 98.56 96 GLY A CA 1
ATOM 758 C C . GLY A 1 96 ? 7.352 -27.891 -8.188 1 98.56 96 GLY A C 1
ATOM 759 O O . GLY A 1 96 ? 6.203 -28.203 -8.508 1 98.56 96 GLY A O 1
ATOM 760 N N . GLN A 1 97 ? 7.734 -27.672 -6.965 1 98.75 97 GLN A N 1
ATOM 761 C CA . GLN A 1 97 ? 6.754 -27.75 -5.891 1 98.75 97 GLN A CA 1
ATOM 762 C C . GLN A 1 97 ? 6.055 -26.406 -5.684 1 98.75 97 GLN A C 1
ATOM 764 O O . GLN A 1 97 ? 6.539 -25.375 -6.141 1 98.75 97 GLN A O 1
ATOM 769 N N . TRP A 1 98 ? 4.918 -26.484 -5.059 1 98.88 98 TRP A N 1
ATOM 770 C CA . TRP A 1 98 ? 4.137 -25.281 -4.816 1 98.88 98 TRP A CA 1
ATOM 771 C C . TRP A 1 98 ? 3.793 -25.141 -3.336 1 98.88 98 TRP A C 1
ATOM 773 O O . TRP A 1 98 ? 3.891 -26.109 -2.576 1 98.88 98 TRP A O 1
ATOM 783 N N . VAL A 1 99 ? 3.506 -23.953 -2.932 1 98.88 99 VAL A N 1
ATOM 784 C CA . VAL A 1 99 ? 2.977 -23.672 -1.601 1 98.88 99 VAL A CA 1
ATOM 785 C C . VAL A 1 99 ? 1.824 -22.672 -1.705 1 98.88 99 VAL A C 1
ATOM 787 O O . VAL A 1 99 ? 1.828 -21.797 -2.574 1 98.88 99 VAL A O 1
ATOM 790 N N . GLY A 1 100 ? 0.792 -22.812 -0.923 1 98.56 100 GLY A N 1
ATOM 791 C CA . GLY A 1 100 ? -0.368 -21.938 -0.888 1 98.56 100 GLY A CA 1
ATOM 792 C C . GLY A 1 100 ? -0.758 -21.531 0.517 1 98.56 100 GLY A C 1
ATOM 793 O O . GLY A 1 100 ? -0.437 -22.219 1.487 1 98.56 100 GLY A O 1
ATOM 794 N N . THR A 1 101 ? -1.371 -20.422 0.615 1 98.75 101 THR A N 1
ATOM 795 C CA . THR A 1 101 ? -1.887 -19.953 1.896 1 98.75 101 THR A CA 1
ATOM 796 C C . THR A 1 101 ? -3.076 -19.031 1.69 1 98.75 101 THR A C 1
ATOM 798 O O . THR A 1 101 ? -3.273 -18.5 0.595 1 98.75 101 THR A O 1
ATOM 801 N N . TRP A 1 102 ? -3.9 -18.938 2.699 1 98.81 102 TRP A N 1
ATOM 802 C CA . TRP A 1 102 ? -5 -17.984 2.697 1 98.81 102 TRP A CA 1
ATOM 803 C C . TRP A 1 102 ? -4.539 -16.625 3.207 1 98.81 102 TRP A C 1
ATOM 805 O O . TRP A 1 102 ? -3.871 -16.531 4.238 1 98.81 102 TRP A O 1
ATOM 815 N N . LEU A 1 103 ? -4.844 -15.609 2.475 1 98.81 103 LEU A N 1
ATOM 816 C CA . LEU A 1 103 ? -4.68 -14.219 2.895 1 98.81 103 LEU A CA 1
ATOM 817 C C . LEU A 1 103 ? -6.02 -13.484 2.879 1 98.81 103 LEU A C 1
ATOM 819 O O . LEU A 1 103 ? -6.852 -13.727 2.002 1 98.81 103 LEU A O 1
ATOM 823 N N . SER A 1 104 ? -6.246 -12.656 3.818 1 98.69 104 SER A N 1
ATOM 824 C CA . SER A 1 104 ? -7.488 -11.891 3.889 1 98.69 104 SER A CA 1
ATOM 825 C C . SER A 1 104 ? -7.273 -10.555 4.586 1 98.69 104 SER A C 1
ATOM 827 O O . SER A 1 104 ? -6.242 -10.344 5.227 1 98.69 104 SER A O 1
ATOM 829 N N . ALA A 1 105 ? -8.234 -9.68 4.422 1 97.88 105 ALA A N 1
ATOM 830 C CA . ALA A 1 105 ? -8.203 -8.391 5.105 1 97.88 105 ALA A CA 1
ATOM 831 C C . ALA A 1 105 ? -8.281 -8.562 6.617 1 97.88 105 ALA A C 1
ATOM 833 O O . ALA A 1 105 ? -7.859 -7.684 7.371 1 97.88 105 ALA A O 1
ATOM 834 N N . GLU A 1 106 ? -8.719 -9.641 7.094 1 96.69 106 GLU A N 1
ATOM 835 C CA . GLU A 1 106 ? -8.977 -9.859 8.516 1 96.69 106 GLU A CA 1
ATOM 836 C C . GLU A 1 106 ? -7.75 -10.438 9.211 1 96.69 106 GLU A C 1
ATOM 838 O O . GLU A 1 106 ? -7.535 -10.188 10.406 1 96.69 106 GLU A O 1
ATOM 843 N N . ASN A 1 107 ? -6.973 -11.18 8.508 1 96.62 107 ASN A N 1
ATOM 844 C CA . ASN A 1 107 ? -5.895 -11.859 9.219 1 96.62 107 ASN A CA 1
ATOM 845 C C . ASN A 1 107 ? -4.645 -10.984 9.312 1 96.62 107 ASN A C 1
ATOM 847 O O . ASN A 1 107 ? -3.738 -11.273 10.094 1 96.62 107 ASN A O 1
ATOM 851 N N . PHE A 1 108 ? -4.582 -9.906 8.516 1 97.06 108 PHE A N 1
ATOM 852 C CA . PHE A 1 108 ? -3.477 -8.953 8.523 1 97.06 108 PHE A CA 1
ATOM 853 C C . PHE A 1 108 ? -2.146 -9.672 8.336 1 97.06 108 PHE A C 1
ATOM 855 O O . PHE A 1 108 ? -1.175 -9.383 9.039 1 97.06 108 PHE A O 1
ATOM 862 N N . GLN A 1 109 ? -2.115 -10.602 7.422 1 98.31 109 GLN A N 1
ATOM 863 C CA . GLN A 1 109 ? -0.889 -11.312 7.086 1 98.31 109 GLN A CA 1
ATOM 864 C C . GLN A 1 109 ? -0.351 -10.883 5.727 1 98.31 109 GLN A C 1
ATOM 866 O O . GLN A 1 109 ? -1.099 -10.367 4.895 1 98.31 109 GLN A O 1
ATOM 871 N N . GLN A 1 110 ? 0.938 -11.062 5.605 1 98.69 110 GLN A N 1
ATOM 872 C CA . GLN A 1 110 ? 1.623 -10.836 4.336 1 98.69 110 GLN A CA 1
ATOM 873 C C . GLN A 1 110 ? 2.404 -12.078 3.904 1 98.69 110 GLN A C 1
ATOM 875 O O . GLN A 1 110 ? 2.795 -12.891 4.742 1 98.69 110 GLN A O 1
ATOM 880 N N . LEU A 1 111 ? 2.555 -12.195 2.67 1 98.94 111 LEU A N 1
ATOM 881 C CA . LEU A 1 111 ? 3.336 -13.297 2.104 1 98.94 111 LEU A CA 1
ATOM 882 C C . LEU A 1 111 ? 4.547 -12.758 1.341 1 98.94 111 LEU A C 1
ATOM 884 O O . LEU A 1 111 ? 4.398 -11.961 0.415 1 98.94 111 LEU A O 1
ATOM 888 N N . TRP A 1 112 ? 5.742 -13.18 1.725 1 98.94 112 TRP A N 1
ATOM 889 C CA . TRP A 1 112 ? 6.957 -12.898 0.968 1 98.94 112 TRP A CA 1
ATOM 890 C C . TRP A 1 112 ? 7.289 -14.055 0.027 1 98.94 112 TRP A C 1
ATOM 892 O O . TRP A 1 112 ? 7.422 -15.203 0.462 1 98.94 112 TRP A O 1
ATOM 902 N N . ILE A 1 113 ? 7.398 -13.758 -1.203 1 98.94 113 ILE A N 1
ATOM 903 C CA . ILE A 1 113 ? 7.844 -14.695 -2.23 1 98.94 113 ILE A CA 1
ATOM 904 C C . ILE A 1 113 ? 9.133 -14.18 -2.871 1 98.94 113 ILE A C 1
ATOM 906 O O . ILE A 1 113 ? 9.133 -13.133 -3.523 1 98.94 113 ILE A O 1
ATOM 910 N N . PRO A 1 114 ? 10.305 -14.859 -2.715 1 98.56 114 PRO A N 1
ATOM 911 C CA . PRO A 1 114 ? 11.547 -14.383 -3.33 1 98.56 114 PRO A CA 1
ATOM 912 C C . PRO A 1 114 ? 11.539 -14.516 -4.852 1 98.56 114 PRO A C 1
ATOM 914 O O . PRO A 1 114 ? 10.633 -15.141 -5.418 1 98.56 114 PRO A O 1
ATOM 917 N N . PRO A 1 115 ? 12.523 -13.805 -5.535 1 98.44 115 PRO A N 1
ATOM 918 C CA . PRO A 1 115 ? 12.688 -14.07 -6.965 1 98.44 115 PRO A CA 1
ATOM 919 C C . PRO A 1 115 ? 12.852 -15.555 -7.273 1 98.44 115 PRO A C 1
ATOM 921 O O . PRO A 1 115 ? 13.398 -16.297 -6.457 1 98.44 115 PRO A O 1
ATOM 924 N N . GLY A 1 116 ? 12.398 -15.93 -8.43 1 98.62 116 GLY A N 1
ATOM 925 C CA . GLY A 1 116 ? 12.562 -17.328 -8.836 1 98.62 116 GLY A CA 1
ATOM 926 C C . GLY A 1 116 ? 11.289 -18.141 -8.695 1 98.62 116 GLY A C 1
ATOM 927 O O . GLY A 1 116 ? 11.312 -19.359 -8.852 1 98.62 116 GLY A O 1
ATOM 928 N N . PHE A 1 117 ? 10.227 -17.516 -8.375 1 98.88 117 PHE A N 1
ATOM 929 C CA . PHE A 1 117 ? 8.945 -18.188 -8.211 1 98.88 117 PHE A CA 1
ATOM 930 C C . PHE A 1 117 ? 7.914 -17.641 -9.188 1 98.88 117 PHE A C 1
ATOM 932 O O . PHE A 1 117 ? 7.941 -16.453 -9.531 1 98.88 117 PHE A O 1
ATOM 939 N N . ALA A 1 118 ? 7.012 -18.469 -9.648 1 98.88 118 ALA A N 1
ATOM 940 C CA . ALA A 1 118 ? 5.758 -18 -10.227 1 98.88 118 ALA A CA 1
ATOM 941 C C . ALA A 1 118 ? 4.715 -17.734 -9.141 1 98.88 118 ALA A C 1
ATOM 943 O O . ALA A 1 118 ? 4.668 -18.453 -8.133 1 98.88 118 ALA A O 1
ATOM 944 N N . HIS A 1 119 ? 3.887 -16.797 -9.352 1 98.88 119 HIS A N 1
ATOM 945 C CA . HIS A 1 119 ? 2.926 -16.375 -8.336 1 98.88 119 HIS A CA 1
ATOM 946 C C . HIS A 1 119 ? 1.543 -16.156 -8.945 1 98.88 119 HIS A C 1
ATOM 948 O O . HIS A 1 119 ? 1.422 -15.625 -10.047 1 98.88 119 HIS A O 1
ATOM 954 N N . GLY A 1 120 ? 0.562 -16.562 -8.258 1 98.81 120 GLY A N 1
ATOM 955 C CA . GLY A 1 120 ? -0.833 -16.312 -8.594 1 98.81 120 GLY A CA 1
ATOM 956 C C . GLY A 1 120 ? -1.768 -16.484 -7.41 1 98.81 120 GLY A C 1
ATOM 957 O O . GLY A 1 120 ? -1.336 -16.859 -6.32 1 98.81 120 GLY A O 1
ATOM 958 N N . PHE A 1 121 ? -3.084 -16.156 -7.648 1 98.88 121 PHE A N 1
ATOM 959 C CA . PHE A 1 121 ? -4.039 -16.312 -6.555 1 98.88 121 PHE A CA 1
ATOM 960 C C . PHE A 1 121 ? -5.457 -16.469 -7.094 1 98.88 121 PHE A C 1
ATOM 962 O O . PHE A 1 121 ? -5.742 -16.078 -8.227 1 98.88 121 PHE A O 1
ATOM 969 N N . TRP A 1 122 ? -6.293 -17 -6.301 1 98.75 122 TRP A N 1
ATOM 970 C CA . TRP A 1 122 ? -7.715 -17.188 -6.578 1 98.75 122 TRP A CA 1
ATOM 971 C C . TRP A 1 122 ? -8.562 -16.453 -5.543 1 98.75 122 TRP A C 1
ATOM 973 O O . TRP A 1 122 ? -8.281 -16.5 -4.344 1 98.75 122 TRP A O 1
ATOM 983 N N . VAL A 1 123 ? -9.641 -15.836 -6.043 1 98.69 123 VAL A N 1
ATOM 984 C CA . VAL A 1 123 ? -10.469 -14.992 -5.188 1 98.69 123 VAL A CA 1
ATOM 985 C C . VAL A 1 123 ? -11.656 -15.805 -4.668 1 98.69 123 VAL A C 1
ATOM 987 O O . VAL A 1 123 ? -12.492 -16.266 -5.449 1 98.69 123 VAL A O 1
ATOM 990 N N . GLN A 1 124 ? -11.734 -15.867 -3.393 1 98.19 124 GLN A N 1
ATOM 991 C CA . GLN A 1 124 ? -12.844 -16.594 -2.773 1 98.19 124 GLN A CA 1
ATOM 992 C C . GLN A 1 124 ? -14.016 -15.648 -2.488 1 98.19 124 GLN A C 1
ATOM 994 O O . GLN A 1 124 ? -15.172 -16.031 -2.68 1 98.19 124 GLN A O 1
ATOM 999 N N . SER A 1 125 ? -13.734 -14.5 -1.921 1 98.38 125 SER A N 1
ATOM 1000 C CA . SER A 1 125 ? -14.75 -13.547 -1.489 1 98.38 125 SER A CA 1
ATOM 1001 C C . SER A 1 125 ? -15.438 -12.891 -2.682 1 98.38 125 SER A C 1
ATOM 1003 O O . SER A 1 125 ? -14.977 -13.023 -3.818 1 98.38 125 SER A O 1
ATOM 1005 N N . ALA A 1 126 ? -16.531 -12.18 -2.418 1 98.12 126 ALA A N 1
ATOM 1006 C CA . ALA A 1 126 ? -17.25 -11.477 -3.479 1 98.12 126 ALA A CA 1
ATOM 1007 C C . ALA A 1 126 ? -16.328 -10.539 -4.238 1 98.12 126 ALA A C 1
ATOM 1009 O O . ALA A 1 126 ? -16.406 -10.422 -5.461 1 98.12 126 ALA A O 1
ATOM 1010 N N . THR A 1 127 ? -15.516 -9.797 -3.506 1 97.94 127 THR A N 1
ATOM 1011 C CA . THR A 1 127 ? -14.445 -8.945 -4.031 1 97.94 127 THR A CA 1
ATOM 1012 C C . THR A 1 127 ? -13.172 -9.109 -3.209 1 97.94 127 THR A C 1
ATOM 1014 O O . THR A 1 127 ? -13.234 -9.453 -2.025 1 97.94 127 THR A O 1
ATOM 1017 N N . ALA A 1 128 ? -12.094 -9 -3.902 1 98.75 128 ALA A N 1
ATOM 1018 C CA . ALA A 1 128 ? -10.812 -8.953 -3.193 1 98.75 128 ALA A CA 1
ATOM 1019 C C . ALA A 1 128 ? -9.906 -7.875 -3.768 1 98.75 128 ALA A C 1
ATOM 1021 O O . ALA A 1 128 ? -9.836 -7.691 -4.984 1 98.75 128 ALA A O 1
ATOM 1022 N N . GLN A 1 129 ? -9.266 -7.125 -2.896 1 98.88 129 GLN A N 1
ATOM 1023 C CA . GLN A 1 129 ? -8.219 -6.18 -3.279 1 98.88 129 GLN A CA 1
ATOM 1024 C C . GLN A 1 129 ? -6.867 -6.602 -2.717 1 98.88 129 GLN A C 1
ATOM 1026 O O . GLN A 1 129 ? -6.73 -6.824 -1.512 1 98.88 129 GLN A O 1
ATOM 1031 N N . VAL A 1 130 ? -5.922 -6.738 -3.602 1 98.88 130 VAL A N 1
ATOM 1032 C CA . VAL A 1 130 ? -4.594 -7.258 -3.285 1 98.88 130 VAL A CA 1
ATOM 1033 C C . VAL A 1 130 ? -3.539 -6.191 -3.574 1 98.88 130 VAL A C 1
ATOM 1035 O O . VAL A 1 130 ? -3.518 -5.609 -4.66 1 98.88 130 VAL A O 1
ATOM 1038 N N . LEU A 1 131 ? -2.705 -5.926 -2.566 1 98.88 131 LEU A N 1
ATOM 1039 C CA . LEU A 1 131 ? -1.545 -5.051 -2.697 1 98.88 131 LEU A CA 1
ATOM 1040 C C . LEU A 1 131 ? -0.25 -5.855 -2.666 1 98.88 131 LEU A C 1
ATOM 1042 O O . LEU A 1 131 ? -0.11 -6.781 -1.863 1 98.88 131 LEU A O 1
ATOM 1046 N N . TYR A 1 132 ? 0.688 -5.449 -3.545 1 98.81 132 TYR A N 1
ATOM 1047 C CA . TYR A 1 132 ? 1.979 -6.117 -3.406 1 98.81 132 TYR A CA 1
ATOM 1048 C C . TYR A 1 132 ? 3.109 -5.223 -3.906 1 98.81 132 TYR A C 1
ATOM 1050 O O . TYR A 1 132 ? 2.928 -4.457 -4.855 1 98.81 132 TYR A O 1
ATOM 1058 N N . LYS A 1 133 ? 4.191 -5.34 -3.244 1 98.81 133 LYS A N 1
ATOM 1059 C CA . LYS A 1 133 ? 5.457 -4.699 -3.602 1 98.81 133 LYS A CA 1
ATOM 1060 C C . LYS A 1 133 ? 6.348 -5.652 -4.398 1 98.81 133 LYS A C 1
ATOM 1062 O O . LYS A 1 133 ? 6.363 -6.855 -4.137 1 98.81 133 LYS A O 1
ATOM 1067 N N . THR A 1 134 ? 7.102 -5.086 -5.34 1 98.81 134 THR A N 1
ATOM 1068 C CA . THR A 1 134 ? 8.039 -5.918 -6.09 1 98.81 134 THR A CA 1
ATOM 1069 C C . THR A 1 134 ? 9.453 -5.34 -6.02 1 98.81 134 THR A C 1
ATOM 1071 O O . THR A 1 134 ? 9.625 -4.125 -5.922 1 98.81 134 THR A O 1
ATOM 1074 N N . THR A 1 135 ? 10.43 -6.191 -6.098 1 98.69 135 THR A N 1
ATOM 1075 C CA . THR A 1 135 ? 11.828 -5.824 -5.93 1 98.69 135 THR A CA 1
ATOM 1076 C C . THR A 1 135 ? 12.438 -5.395 -7.258 1 98.69 135 THR A C 1
ATOM 1078 O O . THR A 1 135 ? 13.594 -4.969 -7.309 1 98.69 135 THR A O 1
ATOM 1081 N N . ASP A 1 136 ? 11.789 -5.531 -8.352 1 98.5 136 ASP A N 1
ATOM 1082 C CA . ASP A 1 136 ? 12.156 -5.047 -9.672 1 98.5 136 ASP A CA 1
ATOM 1083 C C . ASP A 1 136 ? 10.938 -4.543 -10.438 1 98.5 136 ASP A C 1
ATOM 1085 O O . ASP A 1 136 ? 9.797 -4.746 -10.008 1 98.5 136 ASP A O 1
ATOM 1089 N N . TYR A 1 137 ? 11.234 -3.83 -11.5 1 98.38 137 TYR A N 1
ATOM 1090 C CA . TYR A 1 137 ? 10.172 -3.238 -12.305 1 98.38 137 TYR A CA 1
ATOM 1091 C C . TYR A 1 137 ? 9.5 -4.289 -13.18 1 98.38 137 TYR A C 1
ATOM 1093 O O . TYR A 1 137 ? 10.094 -5.328 -13.477 1 98.38 137 TYR A O 1
ATOM 1101 N N . TYR A 1 138 ? 8.281 -4.027 -13.539 1 97.75 138 TYR A N 1
ATOM 1102 C CA . TYR A 1 138 ? 7.598 -4.832 -14.547 1 97.75 138 TYR A CA 1
ATOM 1103 C C . TYR A 1 138 ? 8.234 -4.652 -15.922 1 97.75 138 TYR A C 1
ATOM 1105 O O . TYR A 1 138 ? 8.484 -3.523 -16.344 1 97.75 138 TYR A O 1
ATOM 1113 N N . HIS A 1 139 ? 8.586 -5.742 -16.531 1 96.75 139 HIS A N 1
ATOM 1114 C CA . HIS A 1 139 ? 9.109 -5.797 -17.891 1 96.75 139 HIS A CA 1
ATOM 1115 C C . HIS A 1 139 ? 8.203 -6.633 -18.797 1 96.75 139 HIS A C 1
ATOM 1117 O O . HIS A 1 139 ? 8.344 -7.855 -18.859 1 96.75 139 HIS A O 1
ATOM 1123 N N . PRO A 1 140 ? 7.242 -6.016 -19.562 1 91.5 140 PRO A N 1
ATOM 1124 C CA . PRO A 1 140 ? 6.246 -6.758 -20.328 1 91.5 140 PRO A CA 1
ATOM 1125 C C . PRO A 1 140 ? 6.871 -7.824 -21.234 1 91.5 140 PRO A C 1
ATOM 1127 O O . PRO A 1 140 ? 6.316 -8.914 -21.375 1 91.5 140 PRO A O 1
ATOM 1130 N N . GLY A 1 141 ? 7.949 -7.668 -21.828 1 93.69 141 GLY A N 1
ATOM 1131 C CA . GLY A 1 141 ? 8.578 -8.625 -22.734 1 93.69 141 GLY A CA 1
ATOM 1132 C C . GLY A 1 141 ? 9.273 -9.758 -22 1 93.69 141 GLY A C 1
ATOM 1133 O O . GLY A 1 141 ? 9.719 -10.727 -22.625 1 93.69 141 GLY A O 1
ATOM 1134 N N . ASP A 1 142 ? 9.242 -9.742 -20.719 1 97.25 142 ASP A N 1
ATOM 1135 C CA . ASP A 1 142 ? 9.992 -10.695 -19.906 1 97.25 142 ASP A CA 1
ATOM 1136 C C . ASP A 1 142 ? 9.055 -11.617 -19.125 1 97.25 142 ASP A C 1
ATOM 1138 O O . ASP A 1 142 ? 9.5 -12.531 -18.438 1 97.25 142 ASP A O 1
ATOM 1142 N N . GLU A 1 143 ? 7.777 -11.414 -19.219 1 96.81 143 GLU A N 1
ATOM 1143 C CA . GLU A 1 143 ? 6.793 -12.125 -18.391 1 96.81 143 GLU A CA 1
ATOM 1144 C C . GLU A 1 143 ? 6.461 -13.484 -19 1 96.81 143 GLU A C 1
ATOM 1146 O O . GLU A 1 143 ? 6.328 -13.617 -20.219 1 96.81 143 GLU A O 1
ATOM 1151 N N . HIS A 1 144 ? 6.359 -14.422 -18.172 1 98.19 144 HIS A N 1
ATOM 1152 C CA . HIS A 1 144 ? 5.891 -15.766 -18.5 1 98.19 144 HIS A CA 1
ATOM 1153 C C . HIS A 1 144 ? 4.727 -16.172 -17.609 1 98.19 144 HIS A C 1
ATOM 1155 O O . HIS A 1 144 ? 4.609 -15.703 -16.484 1 98.19 144 HIS A O 1
ATOM 1161 N N . THR A 1 145 ? 3.885 -17.031 -18.188 1 98.38 145 THR A N 1
ATOM 1162 C CA . THR A 1 145 ? 2.715 -17.531 -17.469 1 98.38 145 THR A CA 1
ATOM 1163 C C . THR A 1 145 ? 2.734 -19.047 -17.406 1 98.38 145 THR A C 1
ATOM 1165 O O . THR A 1 145 ? 2.73 -19.734 -18.438 1 98.38 145 THR A O 1
ATOM 1168 N N . LEU A 1 146 ? 2.809 -19.547 -16.219 1 98.81 146 LEU A N 1
ATOM 1169 C CA . LEU A 1 146 ? 2.625 -20.969 -15.992 1 98.81 146 LEU A CA 1
ATOM 1170 C C . LEU A 1 146 ? 1.144 -21.344 -15.992 1 98.81 146 LEU A C 1
ATOM 1172 O O . LEU A 1 146 ? 0.328 -20.641 -15.391 1 98.81 146 LEU A O 1
ATOM 1176 N N . LEU A 1 147 ? 0.833 -22.406 -16.672 1 98.38 147 LEU A N 1
ATOM 1177 C CA . LEU A 1 147 ? -0.543 -22.875 -16.688 1 98.38 147 LEU A CA 1
ATOM 1178 C C . LEU A 1 147 ? -1.051 -23.125 -15.273 1 98.38 147 LEU A C 1
ATOM 1180 O O . LEU A 1 147 ? -0.439 -23.859 -14.508 1 98.38 147 LEU A O 1
ATOM 1184 N N . TRP A 1 148 ? -2.234 -22.578 -14.953 1 98.12 148 TRP A N 1
ATOM 1185 C CA . TRP A 1 148 ? -2.709 -22.531 -13.578 1 98.12 148 TRP A CA 1
ATOM 1186 C C . TRP A 1 148 ? -3.012 -23.922 -13.055 1 98.12 148 TRP A C 1
ATOM 1188 O O . TRP A 1 148 ? -2.885 -24.188 -11.852 1 98.12 148 TRP A O 1
ATOM 1198 N N . ASN A 1 149 ? -3.391 -24.781 -13.914 1 97.44 149 ASN A N 1
ATOM 1199 C CA . ASN A 1 149 ? -3.734 -26.141 -13.523 1 97.44 149 ASN A CA 1
ATOM 1200 C C . ASN A 1 149 ? -2.785 -27.156 -14.148 1 97.44 149 ASN A C 1
ATOM 1202 O O . ASN A 1 149 ? -3.209 -28.25 -14.555 1 97.44 149 ASN A O 1
ATOM 1206 N N . ASP A 1 150 ? -1.556 -26.797 -14.305 1 98.31 150 ASP A N 1
ATOM 1207 C CA . ASP A 1 150 ? -0.538 -27.688 -14.844 1 98.31 150 ASP A CA 1
ATOM 1208 C C . ASP A 1 150 ? -0.477 -28.984 -14.047 1 98.31 150 ASP A C 1
ATOM 1210 O O . ASP A 1 150 ? -0.282 -28.969 -12.828 1 98.31 150 ASP A O 1
ATOM 1214 N N . PRO A 1 151 ? -0.585 -30.141 -14.648 1 97.5 151 PRO A N 1
ATOM 1215 C CA . PRO A 1 151 ? -0.616 -31.406 -13.922 1 97.5 151 PRO A CA 1
ATOM 1216 C C . PRO A 1 151 ? 0.74 -31.781 -13.328 1 97.5 151 PRO A C 1
ATOM 1218 O O . PRO A 1 151 ? 0.803 -32.531 -12.352 1 97.5 151 PRO A O 1
ATOM 1221 N N . THR A 1 152 ? 1.805 -31.297 -13.938 1 97.81 152 THR A N 1
ATOM 1222 C CA . THR A 1 152 ? 3.135 -31.594 -13.414 1 97.81 152 THR A CA 1
ATOM 1223 C C . THR A 1 152 ? 3.311 -30.969 -12.031 1 97.81 152 THR A C 1
ATOM 1225 O O . THR A 1 152 ? 3.84 -31.609 -11.117 1 97.81 152 THR A O 1
ATOM 1228 N N . VAL A 1 153 ? 2.926 -29.719 -11.875 1 98.44 153 VAL A N 1
ATOM 1229 C CA . VAL A 1 153 ? 3.033 -29.047 -10.594 1 98.44 153 VAL A CA 1
ATOM 1230 C C . VAL A 1 153 ? 1.963 -29.562 -9.641 1 98.44 153 VAL A C 1
ATOM 1232 O O . VAL A 1 153 ? 2.236 -29.797 -8.461 1 98.44 153 VAL A O 1
ATOM 1235 N N . GLY A 1 154 ? 0.773 -29.688 -10.18 1 98.38 154 GLY A N 1
ATOM 1236 C CA . GLY A 1 154 ? -0.294 -30.328 -9.43 1 98.38 154 GLY A CA 1
ATOM 1237 C C . GLY A 1 154 ? -0.832 -29.469 -8.305 1 98.38 154 GLY A C 1
ATOM 1238 O O . GLY A 1 154 ? -1.091 -29.969 -7.207 1 98.38 154 GLY A O 1
ATOM 1239 N N . ILE A 1 155 ? -1.033 -28.188 -8.539 1 98.62 155 ILE A N 1
ATOM 1240 C CA . ILE A 1 155 ? -1.57 -27.312 -7.508 1 98.62 155 ILE A CA 1
ATOM 1241 C C . ILE A 1 155 ? -2.982 -27.75 -7.133 1 98.62 155 ILE A C 1
ATOM 1243 O O . ILE A 1 155 ? -3.814 -28 -8.008 1 98.62 155 ILE A O 1
ATOM 1247 N N . GLN A 1 156 ? -3.254 -27.828 -5.863 1 98.06 156 GLN A N 1
ATOM 1248 C CA . GLN A 1 156 ? -4.594 -28.125 -5.367 1 98.06 156 GLN A CA 1
ATOM 1249 C C . GLN A 1 156 ? -5.34 -26.844 -5.004 1 98.06 156 GLN A C 1
ATOM 1251 O O . GLN A 1 156 ? -5.465 -26.5 -3.824 1 98.06 156 GLN A O 1
ATOM 1256 N N . TRP A 1 157 ? -5.93 -26.25 -6 1 98.19 157 TRP A N 1
ATOM 1257 C CA . TRP A 1 157 ? -6.719 -25.031 -5.781 1 98.19 157 TRP A CA 1
ATOM 1258 C C . TRP A 1 157 ? -8.016 -25.359 -5.047 1 98.19 157 TRP A C 1
ATOM 1260 O O . TRP A 1 157 ? -8.664 -26.375 -5.332 1 98.19 157 TRP A O 1
ATOM 1270 N N . PRO A 1 158 ? -8.383 -24.531 -4.117 1 97.75 158 PRO A N 1
ATOM 1271 C CA . PRO A 1 158 ? -9.688 -24.734 -3.482 1 97.75 158 PRO A CA 1
ATOM 1272 C C . PRO A 1 158 ? -10.844 -24.203 -4.328 1 97.75 158 PRO A C 1
ATOM 1274 O O . PRO A 1 158 ? -11.617 -23.344 -3.863 1 97.75 158 PRO A O 1
ATOM 1277 N N . ILE A 1 159 ? -10.945 -24.656 -5.445 1 95.38 159 ILE A N 1
ATOM 1278 C CA . ILE A 1 159 ? -11.938 -24.188 -6.406 1 95.38 159 ILE A CA 1
ATOM 1279 C C . ILE A 1 159 ? -12.961 -25.281 -6.672 1 95.38 159 ILE A C 1
ATOM 1281 O O . ILE A 1 159 ? -12.594 -26.453 -6.801 1 95.38 159 ILE A O 1
ATOM 1285 N N . ASP A 1 160 ? -14.219 -24.891 -6.707 1 89.94 160 ASP A N 1
ATOM 1286 C CA . ASP A 1 160 ? -15.273 -25.859 -6.961 1 89.94 160 ASP A CA 1
ATOM 1287 C C . ASP A 1 160 ? -15.867 -25.688 -8.359 1 89.94 160 ASP A C 1
ATOM 1289 O O . ASP A 1 160 ? -16.703 -26.484 -8.789 1 89.94 160 ASP A O 1
ATOM 1293 N N . SER A 1 161 ? -15.586 -24.609 -9.023 1 90.38 161 SER A N 1
ATOM 1294 C CA . SER A 1 161 ? -16.062 -24.344 -10.375 1 90.38 161 SER A CA 1
ATOM 1295 C C . SER A 1 161 ? -14.969 -23.734 -11.242 1 90.38 161 SER A C 1
ATOM 1297 O O . SER A 1 161 ? -13.898 -23.375 -10.742 1 90.38 161 SER A O 1
ATOM 1299 N N . GLU A 1 162 ? -15.234 -23.672 -12.523 1 92.81 162 GLU A N 1
ATOM 1300 C CA . GLU A 1 162 ? -14.25 -23.109 -13.438 1 92.81 162 GLU A CA 1
ATOM 1301 C C . GLU A 1 162 ? -13.93 -21.656 -13.086 1 92.81 162 GLU A C 1
ATOM 1303 O O . GLU A 1 162 ? -14.836 -20.828 -12.977 1 92.81 162 GLU A O 1
ATOM 1308 N N . PRO A 1 163 ? -12.68 -21.406 -12.938 1 96.94 163 PRO A N 1
ATOM 1309 C CA . PRO A 1 163 ? -12.336 -20.031 -12.586 1 96.94 163 PRO A CA 1
ATOM 1310 C C . PRO A 1 163 ? -12.422 -19.078 -13.781 1 96.94 163 PRO A C 1
ATOM 1312 O O . PRO A 1 163 ? -12.398 -19.516 -14.93 1 96.94 163 PRO A O 1
ATOM 1315 N N . LEU A 1 164 ? -12.656 -17.781 -13.508 1 97.19 164 LEU A N 1
ATOM 1316 C CA . LEU A 1 164 ? -12.57 -16.719 -14.5 1 97.19 164 LEU A CA 1
ATOM 1317 C C . LEU A 1 164 ? -11.125 -16.266 -14.703 1 97.19 164 LEU A C 1
ATOM 1319 O O . LEU A 1 164 ? -10.469 -15.828 -13.758 1 97.19 164 LEU A O 1
ATOM 1323 N N . LEU A 1 165 ? -10.633 -16.422 -15.914 1 97.31 165 LEU A N 1
ATOM 1324 C CA . LEU A 1 165 ? -9.242 -16.125 -16.25 1 97.31 165 LEU A CA 1
ATOM 1325 C C . LEU A 1 165 ? -9.156 -15.07 -17.344 1 97.31 165 LEU A C 1
ATOM 1327 O O . LEU A 1 165 ? -10.078 -14.922 -18.141 1 97.31 165 LEU A O 1
ATOM 1331 N N . SER A 1 166 ? -8.07 -14.375 -17.312 1 96.38 166 SER A N 1
ATOM 1332 C CA . SER A 1 166 ? -7.758 -13.57 -18.5 1 96.38 166 SER A CA 1
ATOM 1333 C C . SER A 1 166 ? -7.387 -14.445 -19.688 1 96.38 166 SER A C 1
ATOM 1335 O O . SER A 1 166 ? -7.082 -15.633 -19.516 1 96.38 166 SER A O 1
ATOM 1337 N N . ALA A 1 167 ? -7.375 -13.805 -20.891 1 95.25 167 ALA A N 1
ATOM 1338 C CA . ALA A 1 167 ? -6.941 -14.523 -22.078 1 95.25 167 ALA A CA 1
ATOM 1339 C C . ALA A 1 167 ? -5.504 -15.016 -21.938 1 95.25 167 ALA A C 1
ATOM 1341 O O . ALA A 1 167 ? -5.184 -16.141 -22.312 1 95.25 167 ALA A O 1
ATOM 1342 N N . LYS A 1 168 ? -4.676 -14.234 -21.422 1 94.75 168 LYS A N 1
ATOM 1343 C CA . LYS A 1 168 ? -3.27 -14.578 -21.203 1 94.75 168 LYS A CA 1
ATOM 1344 C C . LYS A 1 168 ? -3.131 -15.766 -20.266 1 94.75 168 LYS A C 1
ATOM 1346 O O . LYS A 1 168 ? -2.338 -16.672 -20.516 1 94.75 168 LYS A O 1
ATOM 1351 N N . ASP A 1 169 ? -3.861 -15.773 -19.219 1 96.88 169 ASP A N 1
ATOM 1352 C CA . ASP A 1 169 ? -3.766 -16.828 -18.203 1 96.88 169 ASP A CA 1
ATOM 1353 C C . ASP A 1 169 ? -4.312 -18.156 -18.75 1 96.88 169 ASP A C 1
ATOM 1355 O O . ASP A 1 169 ? -3.842 -19.219 -18.359 1 96.88 169 ASP A O 1
ATOM 1359 N N . GLN A 1 170 ? -5.254 -18.047 -19.594 1 96.19 170 GLN A N 1
ATOM 1360 C CA . GLN A 1 170 ? -5.805 -19.234 -20.234 1 96.19 170 GLN A CA 1
ATOM 1361 C C . GLN A 1 170 ? -4.77 -19.906 -21.125 1 96.19 170 GLN A C 1
ATOM 1363 O O . GLN A 1 170 ? -4.816 -21.125 -21.328 1 96.19 170 GLN A O 1
ATOM 1368 N N . GLN A 1 171 ? -3.873 -19.125 -21.594 1 96 171 GLN A N 1
ATOM 1369 C CA . GLN A 1 171 ? -2.891 -19.625 -22.547 1 96 171 GLN A CA 1
ATOM 1370 C C . GLN A 1 171 ? -1.558 -19.922 -21.859 1 96 171 GLN A C 1
ATOM 1372 O O . GLN A 1 171 ? -0.511 -19.938 -22.516 1 96 171 GLN A O 1
ATOM 1377 N N . GLY A 1 172 ? -1.571 -20.062 -20.609 1 97.69 172 GLY A N 1
ATOM 1378 C CA . GLY A 1 172 ? -0.344 -20.406 -19.922 1 97.69 172 GLY A CA 1
ATOM 1379 C C . GLY A 1 172 ? 0.333 -21.641 -20.484 1 97.69 172 GLY A C 1
ATOM 1380 O O . GLY A 1 172 ? -0.313 -22.469 -21.125 1 97.69 172 GLY A O 1
ATOM 1381 N N . LYS A 1 173 ? 1.604 -21.75 -20.203 1 98.38 173 LYS A N 1
ATOM 1382 C CA . LYS A 1 173 ? 2.383 -22.875 -20.703 1 98.38 173 LYS A CA 1
ATOM 1383 C C . LYS A 1 173 ? 2.664 -23.891 -19.594 1 98.38 173 LYS A C 1
ATOM 1385 O O . LYS A 1 173 ? 2.67 -23.531 -18.422 1 98.38 173 LYS A O 1
ATOM 1390 N N . SER A 1 174 ? 2.939 -25.078 -20.016 1 98.06 174 SER A N 1
ATOM 1391 C CA . SER A 1 174 ? 3.242 -26.141 -19.062 1 98.06 174 SER A CA 1
ATOM 1392 C C . SER A 1 174 ? 4.605 -25.922 -18.406 1 98.06 174 SER A C 1
ATOM 1394 O O . SER A 1 174 ? 5.504 -25.328 -19.016 1 98.06 174 SER A O 1
ATOM 1396 N N . PHE A 1 175 ? 4.738 -26.469 -17.219 1 98.38 175 PHE A N 1
ATOM 1397 C CA . PHE A 1 175 ? 5.969 -26.391 -16.438 1 98.38 175 PHE A CA 1
ATOM 1398 C C . PHE A 1 175 ? 7.164 -26.844 -17.266 1 98.38 175 PHE A C 1
ATOM 1400 O O . PHE A 1 175 ? 8.234 -26.219 -17.219 1 98.38 175 PHE A O 1
ATOM 1407 N N . ASN A 1 176 ? 6.98 -27.812 -18.047 1 96.69 176 ASN A N 1
ATOM 1408 C CA . ASN A 1 176 ? 8.07 -28.438 -18.797 1 96.69 176 ASN A CA 1
ATOM 1409 C C . ASN A 1 176 ? 8.453 -27.609 -20.016 1 96.69 176 ASN A C 1
ATOM 1411 O O . ASN A 1 176 ? 9.492 -27.828 -20.641 1 96.69 176 ASN A O 1
ATOM 1415 N N . GLU A 1 177 ? 7.676 -26.609 -20.391 1 97.5 177 GLU A N 1
ATOM 1416 C CA . GLU A 1 177 ? 7.898 -25.797 -21.578 1 97.5 177 GLU A CA 1
ATOM 1417 C C . GLU A 1 177 ? 8.43 -24.406 -21.219 1 97.5 177 GLU A C 1
ATOM 1419 O O . GLU A 1 177 ? 8.828 -23.641 -22.094 1 97.5 177 GLU A O 1
ATOM 1424 N N . LEU A 1 178 ? 8.453 -24.078 -20 1 97.5 178 LEU A N 1
ATOM 1425 C CA . LEU A 1 178 ? 8.781 -22.719 -19.562 1 97.5 178 LEU A CA 1
ATOM 1426 C C . LEU A 1 178 ? 10.266 -22.609 -19.234 1 97.5 178 LEU A C 1
ATOM 1428 O O . LEU A 1 178 ? 10.883 -23.562 -18.75 1 97.5 178 LEU A O 1
ATOM 1432 N N . PRO A 1 179 ? 10.844 -21.438 -19.531 1 97.88 179 PRO A N 1
ATOM 1433 C CA . PRO A 1 179 ? 12.18 -21.219 -18.984 1 97.88 179 PRO A CA 1
ATOM 1434 C C . PRO A 1 179 ? 12.203 -21.172 -17.453 1 97.88 179 PRO A C 1
ATOM 1436 O O . PRO A 1 179 ? 11.406 -20.453 -16.844 1 97.88 179 PRO A O 1
ATOM 1439 N N . LEU A 1 180 ? 13.078 -21.938 -16.875 1 98.25 180 LEU A N 1
ATOM 1440 C CA . LEU A 1 180 ? 13.266 -21.969 -15.43 1 98.25 180 LEU A CA 1
ATOM 1441 C C . LEU A 1 180 ? 14.516 -21.203 -15.023 1 98.25 180 LEU A C 1
ATOM 1443 O O . LEU A 1 180 ? 15.297 -20.781 -15.875 1 98.25 180 LEU A O 1
ATOM 1447 N N . PHE A 1 181 ? 14.641 -20.969 -13.75 1 98.12 181 PHE A N 1
ATOM 1448 C CA . PHE A 1 181 ? 15.836 -20.328 -13.219 1 98.12 181 PHE A CA 1
ATOM 1449 C C . PHE A 1 181 ? 16.906 -21.375 -12.922 1 98.12 181 PHE A C 1
ATOM 1451 O O . PHE A 1 181 ? 16.609 -22.562 -12.75 1 98.12 181 PHE A O 1
ATOM 1458 N N . ALA A 1 182 ? 18.125 -20.984 -12.953 1 92.62 182 ALA A N 1
ATOM 1459 C CA . ALA A 1 182 ? 19.219 -21.891 -12.656 1 92.62 182 ALA A CA 1
ATOM 1460 C C . ALA A 1 182 ? 19.141 -22.406 -11.227 1 92.62 182 ALA A C 1
ATOM 1462 O O . ALA A 1 182 ? 18.594 -21.734 -10.352 1 92.62 182 ALA A O 1
ATOM 1463 N N . MET B 1 1 ? 0.984 6.93 -18.016 1 71.75 1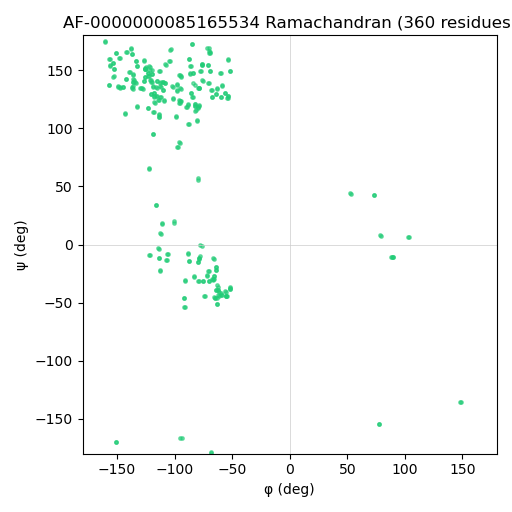 MET B N 1
ATOM 1464 C CA . MET B 1 1 ? 1.828 7.949 -17.391 1 71.75 1 MET B CA 1
ATOM 1465 C C . MET B 1 1 ? 1.113 8.609 -16.219 1 71.75 1 MET B C 1
ATOM 1467 O O . MET B 1 1 ? -0.11 8.758 -16.234 1 71.75 1 MET B O 1
ATOM 1471 N N . VAL B 1 2 ? 1.974 8.875 -15.117 1 88.19 2 VAL B N 1
ATOM 1472 C CA . VAL B 1 2 ? 1.412 9.531 -13.938 1 88.19 2 VAL B CA 1
ATOM 1473 C C . VAL B 1 2 ? 1.309 11.039 -14.188 1 88.19 2 VAL B C 1
ATOM 1475 O O . VAL B 1 2 ? 2.285 11.68 -14.578 1 88.19 2 VAL B O 1
ATOM 1478 N N . LYS B 1 3 ? 0.085 11.555 -14.172 1 94.38 3 LYS B N 1
ATOM 1479 C CA . LYS B 1 3 ? -0.126 13 -14.242 1 94.38 3 LYS B CA 1
ATOM 1480 C C . LYS B 1 3 ? 0.112 13.656 -12.883 1 94.38 3 LYS B C 1
ATOM 1482 O O . LYS B 1 3 ? -0.365 13.164 -11.859 1 94.38 3 LYS B O 1
ATOM 1487 N N . VAL B 1 4 ? 0.853 14.781 -12.914 1 97.69 4 VAL B N 1
ATOM 1488 C CA . VAL B 1 4 ? 1.191 15.469 -11.672 1 97.69 4 VAL B CA 1
ATOM 1489 C C . VAL B 1 4 ? 0.803 16.938 -11.773 1 97.69 4 VAL B C 1
ATOM 1491 O O . VAL B 1 4 ? 1.014 17.578 -12.812 1 97.69 4 VAL B O 1
ATOM 1494 N N . GLN B 1 5 ? 0.199 17.453 -10.812 1 97.69 5 GLN B N 1
ATOM 1495 C CA . GLN B 1 5 ? -0.138 18.875 -10.75 1 97.69 5 GLN B CA 1
ATOM 1496 C C . GLN B 1 5 ? 0.156 19.453 -9.367 1 97.69 5 GLN B C 1
ATOM 1498 O O . GLN B 1 5 ? -0.146 18.828 -8.352 1 97.69 5 GLN B O 1
ATOM 1503 N N . PRO B 1 6 ? 0.824 20.641 -9.391 1 98.31 6 PRO B N 1
ATOM 1504 C CA . PRO B 1 6 ? 0.993 21.297 -8.094 1 98.31 6 PRO B CA 1
ATOM 1505 C C . PRO B 1 6 ? -0.324 21.828 -7.523 1 98.31 6 PRO B C 1
ATOM 1507 O O . PRO B 1 6 ? -1.234 22.172 -8.281 1 98.31 6 PRO B O 1
ATOM 1510 N N . LEU B 1 7 ? -0.425 21.844 -6.199 1 98.5 7 LEU B N 1
ATOM 1511 C CA . LEU B 1 7 ? -1.565 22.484 -5.551 1 98.5 7 LEU B CA 1
ATOM 1512 C C . LEU B 1 7 ? -1.241 23.938 -5.184 1 98.5 7 LEU B C 1
ATOM 1514 O O . LEU B 1 7 ? -0.371 24.562 -5.797 1 98.5 7 LEU B O 1
ATOM 1518 N N . ALA B 1 8 ? -2.129 24.531 -4.316 1 98.31 8 ALA B N 1
ATOM 1519 C CA . ALA B 1 8 ? -1.963 25.938 -3.963 1 98.31 8 ALA B CA 1
ATOM 1520 C C . ALA B 1 8 ? -0.573 26.203 -3.389 1 98.31 8 ALA B C 1
ATOM 1522 O O . ALA B 1 8 ? -0.018 27.281 -3.557 1 98.31 8 ALA B O 1
ATOM 1523 N N . ILE B 1 9 ? -0.086 25.297 -2.57 1 98.69 9 ILE B N 1
ATOM 1524 C CA . ILE B 1 9 ? 1.331 25.266 -2.227 1 98.69 9 ILE B CA 1
ATOM 1525 C C . ILE B 1 9 ? 2.082 24.375 -3.219 1 98.69 9 ILE B C 1
ATOM 1527 O O . ILE B 1 9 ? 1.889 23.156 -3.24 1 98.69 9 ILE B O 1
ATOM 1531 N N . ALA B 1 10 ? 2.986 24.891 -3.939 1 98.19 10 ALA B N 1
ATOM 1532 C CA . ALA B 1 10 ? 3.529 24.281 -5.148 1 98.19 10 ALA B CA 1
ATOM 1533 C C . ALA B 1 10 ? 4.293 23 -4.82 1 98.19 10 ALA B C 1
ATOM 1535 O O . ALA B 1 10 ? 4.363 22.078 -5.645 1 98.19 10 ALA B O 1
ATOM 1536 N N . ASP B 1 11 ? 4.887 22.906 -3.646 1 98.31 11 ASP B N 1
ATOM 1537 C CA . ASP B 1 11 ? 5.684 21.734 -3.252 1 98.31 11 ASP B CA 1
ATOM 1538 C C . ASP B 1 11 ? 4.797 20.516 -3.012 1 98.31 11 ASP B C 1
ATOM 1540 O O . ASP B 1 11 ? 5.289 19.391 -2.959 1 98.31 11 ASP B O 1
ATOM 1544 N N . VAL B 1 12 ? 3.529 20.75 -2.73 1 98.88 12 VAL B N 1
ATOM 1545 C CA . VAL B 1 12 ? 2.561 19.688 -2.527 1 98.88 12 VAL B CA 1
ATOM 1546 C C . VAL B 1 12 ? 1.93 19.297 -3.863 1 98.88 12 VAL B C 1
ATOM 1548 O O . VAL B 1 12 ? 1.328 20.141 -4.539 1 98.88 12 VAL B O 1
ATOM 1551 N N . LEU B 1 13 ? 2.094 18.031 -4.234 1 98.88 13 LEU B N 1
ATOM 1552 C CA . LEU B 1 13 ? 1.739 17.625 -5.586 1 98.88 13 LEU B CA 1
ATOM 1553 C C . LEU B 1 13 ? 0.594 16.609 -5.559 1 98.88 13 LEU B C 1
ATOM 1555 O O . LEU B 1 13 ? 0.565 15.719 -4.711 1 98.88 13 LEU B O 1
ATOM 1559 N N . LEU B 1 14 ? -0.345 16.797 -6.41 1 98.81 14 LEU B N 1
ATOM 1560 C CA . LEU B 1 14 ? -1.402 15.82 -6.672 1 98.81 14 LEU B CA 1
ATOM 1561 C C . LEU B 1 14 ? -1.056 14.953 -7.879 1 98.81 14 LEU B C 1
ATOM 1563 O O . LEU B 1 14 ? -0.729 15.469 -8.945 1 98.81 14 LEU B O 1
ATOM 1567 N N . LEU B 1 15 ? -1.052 13.672 -7.656 1 98.5 15 LEU B N 1
ATOM 1568 C CA . LEU B 1 15 ? -0.755 12.719 -8.719 1 98.5 15 LEU B CA 1
ATOM 1569 C C . LEU B 1 15 ? -2.004 11.938 -9.109 1 98.5 15 LEU B C 1
ATOM 1571 O O . LEU B 1 15 ? -2.789 11.539 -8.242 1 98.5 15 LEU B O 1
ATOM 1575 N N . GLU B 1 16 ? -2.186 11.711 -10.328 1 97.69 16 GLU B N 1
ATOM 1576 C CA . GLU B 1 16 ? -3.258 10.852 -10.828 1 97.69 16 GLU B CA 1
ATOM 1577 C C . GLU B 1 16 ? -2.707 9.539 -11.375 1 97.69 16 GLU B C 1
ATOM 1579 O O . GLU B 1 16 ? -1.892 9.539 -12.297 1 97.69 16 GLU B O 1
ATOM 1584 N N . LEU B 1 17 ? -3.191 8.461 -10.852 1 96.75 17 LEU B N 1
ATOM 1585 C CA . LEU B 1 17 ? -2.707 7.141 -11.227 1 96.75 17 LEU B CA 1
ATOM 1586 C C . LEU B 1 17 ? -3.445 6.621 -12.453 1 96.75 17 LEU B C 1
ATOM 1588 O O . LEU B 1 17 ? -4.625 6.926 -12.648 1 96.75 17 LEU B O 1
ATOM 1592 N N . GLN B 1 18 ? -2.768 5.875 -13.258 1 96.25 18 GLN B N 1
ATOM 1593 C CA . GLN B 1 18 ? -3.393 5.172 -14.367 1 96.25 18 GLN B CA 1
ATOM 1594 C C . GLN B 1 18 ? -3.992 3.844 -13.914 1 96.25 18 GLN B C 1
ATOM 1596 O O . GLN B 1 18 ? -3.303 3.021 -13.305 1 96.25 18 GLN B O 1
ATOM 1601 N N . VAL B 1 19 ? -5.273 3.65 -14.219 1 97.25 19 VAL B N 1
ATOM 1602 C CA . VAL B 1 19 ? -5.98 2.451 -13.789 1 97.25 19 VAL B CA 1
ATOM 1603 C C . VAL B 1 19 ? -6.395 1.63 -15.008 1 97.25 19 VAL B C 1
ATOM 1605 O O . VAL B 1 19 ? -6.992 2.16 -15.945 1 97.25 19 VAL B O 1
ATOM 1608 N N . PHE B 1 20 ? -6.051 0.321 -15.039 1 96.56 20 PHE B N 1
ATOM 1609 C CA . PHE B 1 20 ? -6.492 -0.618 -16.062 1 96.56 20 PHE B CA 1
ATOM 1610 C C . PHE B 1 20 ? -7.691 -1.425 -15.578 1 96.56 20 PHE B C 1
ATOM 1612 O O . PHE B 1 20 ? -7.676 -1.967 -14.477 1 96.56 20 PHE B O 1
ATOM 1619 N N . ARG B 1 21 ? -8.68 -1.493 -16.422 1 96.25 21 ARG B N 1
ATOM 1620 C CA . ARG B 1 21 ? -9.898 -2.201 -16.047 1 96.25 21 ARG B CA 1
ATOM 1621 C C . ARG B 1 21 ? -10.25 -3.271 -17.078 1 96.25 21 ARG B C 1
ATOM 1623 O O . ARG B 1 21 ? -10 -3.094 -18.281 1 96.25 21 ARG B O 1
ATOM 1630 N N . ASP B 1 22 ? -10.781 -4.379 -16.562 1 94.25 22 ASP B N 1
ATOM 1631 C CA . ASP B 1 22 ? -11.391 -5.41 -17.406 1 94.25 22 ASP B CA 1
ATOM 1632 C C . ASP B 1 22 ? -12.492 -6.145 -16.641 1 94.25 22 ASP B C 1
ATOM 1634 O O . ASP B 1 22 ? -12.977 -5.664 -15.617 1 94.25 22 ASP B O 1
ATOM 1638 N N . GLN B 1 23 ? -13 -7.234 -17.188 1 92.69 23 GLN B N 1
ATOM 1639 C CA . GLN B 1 23 ? -14.156 -7.926 -16.609 1 92.69 23 GLN B CA 1
ATOM 1640 C C . GLN B 1 23 ? -13.828 -8.484 -15.234 1 92.69 23 GLN B C 1
ATOM 1642 O O . GLN B 1 23 ? -14.727 -8.805 -14.453 1 92.69 23 GLN B O 1
ATOM 1647 N N . ARG B 1 24 ? -12.672 -8.664 -14.961 1 93.69 24 ARG B N 1
ATOM 1648 C CA . ARG B 1 24 ? -12.25 -9.258 -13.695 1 93.69 24 ARG B CA 1
ATOM 1649 C C . ARG B 1 24 ? -12.195 -8.211 -12.594 1 93.69 24 ARG B C 1
ATOM 1651 O O . ARG B 1 24 ? -12.305 -8.539 -11.414 1 93.69 24 ARG B O 1
ATOM 1658 N N . GLY B 1 25 ? -11.953 -6.938 -12.891 1 96.56 25 GLY B N 1
ATOM 1659 C CA . GLY B 1 25 ? -11.742 -5.852 -11.945 1 96.56 25 GLY B CA 1
ATOM 1660 C C . GLY B 1 25 ? -10.797 -4.785 -12.461 1 96.56 25 GLY B C 1
ATOM 1661 O O . GLY B 1 25 ? -10.938 -4.309 -13.586 1 96.56 25 GLY B O 1
ATOM 1662 N N . PHE B 1 26 ? -9.852 -4.359 -11.555 1 97.69 26 PHE B N 1
ATOM 1663 C CA . PHE B 1 26 ? -8.906 -3.357 -12.031 1 97.69 26 PHE B CA 1
ATOM 1664 C C . PHE B 1 26 ? -7.492 -3.67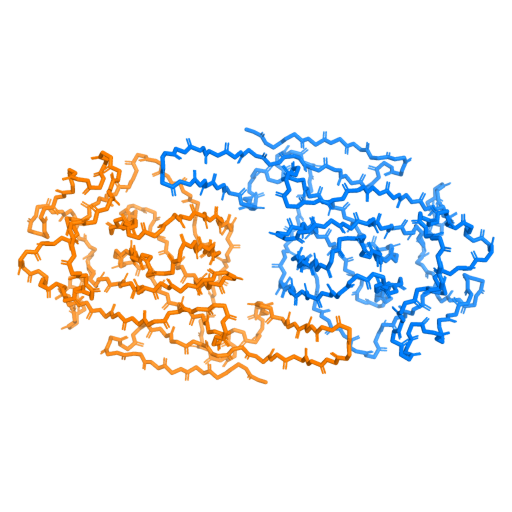8 -11.57 1 97.69 26 PHE B C 1
ATOM 1666 O O . PHE B 1 26 ? -7.297 -4.547 -10.719 1 97.69 26 PHE B O 1
ATOM 1673 N N . PHE B 1 27 ? -6.605 -3.074 -12.172 1 97.44 27 PHE B N 1
ATOM 1674 C CA . PHE B 1 27 ? -5.188 -3.15 -11.836 1 97.44 27 PHE B CA 1
ATOM 1675 C C . PHE B 1 27 ? -4.516 -1.793 -12.016 1 97.44 27 PHE B C 1
ATOM 1677 O O . PHE B 1 27 ? -4.844 -1.047 -12.938 1 97.44 27 PHE B O 1
ATOM 1684 N N . LEU B 1 28 ? -3.582 -1.464 -11.125 1 97.94 28 LEU B N 1
ATOM 1685 C CA . LEU B 1 28 ? -2.758 -0.273 -11.297 1 97.94 28 LEU B CA 1
ATOM 1686 C C . LEU B 1 28 ? -1.406 -0.444 -10.609 1 97.94 28 LEU B C 1
ATOM 1688 O O . LEU B 1 28 ? -1.283 -1.215 -9.656 1 97.94 28 LEU B O 1
ATOM 1692 N N . GLU B 1 29 ? -0.407 0.212 -11.125 1 98 29 GLU B N 1
ATOM 1693 C CA . GLU B 1 29 ? 0.808 0.478 -10.359 1 98 29 GLU B CA 1
ATOM 1694 C C . GLU B 1 29 ? 0.622 1.671 -9.43 1 98 29 GLU B C 1
ATOM 1696 O O . GLU B 1 29 ? 0.6 2.818 -9.875 1 98 29 GLU B O 1
ATOM 1701 N N . SER B 1 30 ? 0.512 1.351 -8.148 1 98.19 30 SER B N 1
ATOM 1702 C CA . SER B 1 30 ? 0.262 2.432 -7.203 1 98.19 30 SER B CA 1
ATOM 1703 C C . SER B 1 30 ? 1.546 3.186 -6.875 1 98.19 30 SER B C 1
ATOM 1705 O O . SER B 1 30 ? 1.503 4.266 -6.285 1 98.19 30 SER B O 1
ATOM 1707 N N . TYR B 1 31 ? 2.629 2.602 -7.215 1 98.44 31 TYR B N 1
ATOM 1708 C CA . TYR B 1 31 ? 3.924 3.266 -7.098 1 98.44 31 TYR B CA 1
ATOM 1709 C C . TYR B 1 31 ? 4.945 2.637 -8.039 1 98.44 31 TYR B C 1
ATOM 1711 O O . TYR B 1 31 ? 4.992 1.413 -8.188 1 98.44 31 TYR B O 1
ATOM 1719 N N . ASN B 1 32 ? 5.676 3.377 -8.648 1 98.12 32 ASN B N 1
ATOM 1720 C CA . ASN B 1 32 ? 6.84 3.068 -9.469 1 98.12 32 ASN B CA 1
ATOM 1721 C C . ASN B 1 32 ? 7.934 4.125 -9.312 1 98.12 32 ASN B C 1
ATOM 1723 O O . ASN B 1 32 ? 7.742 5.281 -9.688 1 98.12 32 ASN B O 1
ATOM 1727 N N . GLN B 1 33 ? 9.039 3.678 -8.711 1 97.88 33 GLN B N 1
ATOM 1728 C CA . GLN B 1 33 ? 10.07 4.637 -8.336 1 97.88 33 GLN B CA 1
ATOM 1729 C C . GLN B 1 33 ? 10.523 5.457 -9.539 1 97.88 33 GLN B C 1
ATOM 1731 O O . GLN B 1 33 ? 10.68 6.676 -9.445 1 97.88 33 GLN B O 1
ATOM 1736 N N . ARG B 1 34 ? 10.742 4.816 -10.695 1 96.94 34 ARG B N 1
ATOM 1737 C CA . ARG B 1 34 ? 11.18 5.504 -11.906 1 96.94 34 ARG B CA 1
ATOM 1738 C C . ARG B 1 34 ? 10.102 6.465 -12.406 1 96.94 34 ARG B C 1
ATOM 1740 O O . ARG B 1 34 ? 10.406 7.605 -12.766 1 96.94 34 ARG B O 1
ATOM 1747 N N . ALA B 1 35 ? 8.859 5.996 -12.438 1 96.88 35 ALA B N 1
ATOM 1748 C CA . ALA B 1 35 ? 7.754 6.828 -12.914 1 96.88 35 ALA B CA 1
ATOM 1749 C C . ALA B 1 35 ? 7.543 8.031 -12.008 1 96.88 35 ALA B C 1
ATOM 1751 O O . ALA B 1 35 ? 7.262 9.141 -12.484 1 96.88 35 ALA B O 1
ATOM 1752 N N . PHE B 1 36 ? 7.68 7.828 -10.766 1 97.88 36 PHE B N 1
ATOM 1753 C CA . PHE B 1 36 ? 7.527 8.898 -9.789 1 97.88 36 PHE B CA 1
ATOM 1754 C C . PHE B 1 36 ? 8.594 9.977 -9.992 1 97.88 36 PHE B C 1
ATOM 1756 O O . PHE B 1 36 ? 8.281 11.164 -10.039 1 97.88 36 PHE B O 1
ATOM 1763 N N . MET B 1 37 ? 9.812 9.508 -10.062 1 97.62 37 MET B N 1
ATOM 1764 C CA . MET B 1 37 ? 10.914 10.438 -10.273 1 97.62 37 MET B CA 1
ATOM 1765 C C . MET B 1 37 ? 10.734 11.203 -11.578 1 97.62 37 MET B C 1
ATOM 1767 O O . MET B 1 37 ? 10.938 12.422 -11.625 1 97.62 37 MET B O 1
ATOM 1771 N N . ALA B 1 38 ? 10.352 10.508 -12.602 1 96.75 38 ALA B N 1
ATOM 1772 C CA . ALA B 1 38 ? 10.164 11.133 -13.906 1 96.75 38 ALA B CA 1
ATOM 1773 C C . ALA B 1 38 ? 9.062 12.188 -13.852 1 96.75 38 ALA B C 1
ATOM 1775 O O . ALA B 1 38 ? 9.172 13.25 -14.484 1 96.75 38 ALA B O 1
ATOM 1776 N N . ALA B 1 39 ? 7.996 11.93 -13.133 1 96.69 39 ALA B N 1
ATOM 1777 C CA . ALA B 1 39 ? 6.824 12.805 -13.102 1 96.69 39 ALA B CA 1
ATOM 1778 C C . ALA B 1 39 ? 7.062 14 -12.18 1 96.69 39 ALA B C 1
ATOM 1780 O O . ALA B 1 39 ? 6.539 15.086 -12.43 1 96.69 39 ALA B O 1
ATOM 1781 N N . THR B 1 40 ? 7.848 13.828 -11.125 1 97.44 40 THR B N 1
ATOM 1782 C CA . THR B 1 40 ? 7.914 14.844 -10.086 1 97.44 40 THR B CA 1
ATOM 1783 C C . THR B 1 40 ? 9.289 15.5 -10.055 1 97.44 40 THR B C 1
ATOM 1785 O O . THR B 1 40 ? 9.461 16.578 -9.477 1 97.44 40 THR B O 1
ATOM 1788 N N . GLY B 1 41 ? 10.281 14.805 -10.594 1 97.12 41 GLY B N 1
ATOM 1789 C CA . GLY B 1 41 ? 11.664 15.258 -10.492 1 97.12 41 GLY B CA 1
ATOM 1790 C C . GLY B 1 41 ? 12.281 14.969 -9.133 1 97.12 41 GLY B C 1
ATOM 1791 O O . GLY B 1 41 ? 13.398 15.406 -8.852 1 97.12 41 GLY B O 1
ATOM 1792 N N . LEU B 1 42 ? 11.602 14.219 -8.281 1 97.25 42 LEU B N 1
ATOM 1793 C CA . LEU B 1 42 ? 12.047 13.984 -6.914 1 97.25 42 LEU B CA 1
ATOM 1794 C C . LEU B 1 42 ? 12.703 12.609 -6.785 1 97.25 42 LEU B C 1
ATOM 1796 O O . LEU B 1 42 ? 12.086 11.594 -7.109 1 97.25 42 LEU B O 1
ATOM 1800 N N . ALA B 1 43 ? 13.914 12.625 -6.289 1 95.81 43 ALA B N 1
ATOM 1801 C CA . ALA B 1 43 ? 14.609 11.383 -5.969 1 95.81 43 ALA B CA 1
ATOM 1802 C C . ALA B 1 43 ? 14.445 11.031 -4.492 1 95.81 43 ALA B C 1
ATOM 1804 O O . ALA B 1 43 ? 15.289 11.391 -3.664 1 95.81 43 ALA B O 1
ATOM 1805 N N . VAL B 1 44 ? 13.438 10.336 -4.145 1 95.75 44 VAL B N 1
ATOM 1806 C CA . VAL B 1 44 ? 13.172 10.016 -2.744 1 95.75 44 VAL B CA 1
ATOM 1807 C C . VAL B 1 44 ? 13.125 8.508 -2.557 1 95.75 44 VAL B C 1
ATOM 1809 O O . VAL B 1 44 ? 12.859 7.766 -3.508 1 95.75 44 VAL B O 1
ATOM 1812 N N . THR B 1 45 ? 13.484 8.086 -1.406 1 96.5 45 THR B N 1
ATOM 1813 C CA . THR B 1 45 ? 13.359 6.691 -0.99 1 96.5 45 THR B CA 1
ATOM 1814 C C . THR B 1 45 ? 12.32 6.551 0.118 1 96.5 45 THR B C 1
ATOM 1816 O O . THR B 1 45 ? 12.359 7.281 1.112 1 96.5 45 THR B O 1
ATOM 1819 N N . PHE B 1 46 ? 11.375 5.668 -0.094 1 98.62 46 PHE B N 1
ATOM 1820 C CA . PHE B 1 46 ? 10.391 5.371 0.941 1 98.62 46 PHE B CA 1
ATOM 1821 C C . PHE B 1 46 ? 10.812 4.16 1.763 1 98.62 46 PHE B C 1
ATOM 1823 O O . PHE B 1 46 ? 11.195 3.129 1.205 1 98.62 46 PHE B O 1
ATOM 1830 N N . VAL B 1 47 ? 10.711 4.273 3.096 1 98.31 47 VAL B N 1
ATOM 1831 C CA . VAL B 1 47 ? 11.281 3.23 3.936 1 98.31 47 VAL B CA 1
ATOM 1832 C C . VAL B 1 47 ? 10.195 2.627 4.824 1 98.31 47 VAL B C 1
ATOM 1834 O O . VAL B 1 47 ? 10.43 1.621 5.5 1 98.31 47 VAL B O 1
ATOM 1837 N N . GLN B 1 48 ? 9.07 3.223 4.824 1 98.62 48 GLN B N 1
ATOM 1838 C CA . GLN B 1 48 ? 7.977 2.781 5.68 1 98.62 48 GLN B CA 1
ATOM 1839 C C . GLN B 1 48 ? 6.625 3.025 5.012 1 98.62 48 GLN B C 1
ATOM 1841 O O . GLN B 1 48 ? 6.422 4.059 4.367 1 98.62 48 GLN B O 1
ATOM 1846 N N . ASP B 1 49 ? 5.703 2.07 5.043 1 98.75 49 ASP B N 1
ATOM 1847 C CA . ASP B 1 49 ? 4.309 2.203 4.633 1 98.75 49 ASP B CA 1
ATOM 1848 C C . ASP B 1 49 ? 3.369 2.088 5.832 1 98.75 49 ASP B C 1
ATOM 1850 O O . ASP B 1 49 ? 3.59 1.267 6.727 1 98.75 49 ASP B O 1
ATOM 1854 N N . ASN B 1 50 ? 2.359 2.91 5.859 1 98.69 50 ASN B N 1
ATOM 1855 C CA . ASN B 1 50 ? 1.332 2.896 6.895 1 98.69 50 ASN B CA 1
ATOM 1856 C C . ASN B 1 50 ? -0.061 2.709 6.297 1 98.69 50 ASN B C 1
ATOM 1858 O O . ASN B 1 50 ? -0.304 3.08 5.148 1 98.69 50 ASN B O 1
ATOM 1862 N N . HIS B 1 51 ? -0.905 2.047 7.07 1 98.75 51 HIS B N 1
ATOM 1863 C CA . HIS B 1 51 ? -2.299 1.798 6.727 1 98.75 51 HIS B CA 1
ATOM 1864 C C . HIS B 1 51 ? -3.225 2.127 7.891 1 98.75 51 HIS B C 1
ATOM 1866 O O . HIS B 1 51 ? -3.1 1.545 8.969 1 98.75 51 HIS B O 1
ATOM 1872 N N . SER B 1 52 ? -4.129 3.074 7.699 1 98.62 52 SER B N 1
ATOM 1873 C CA . SER B 1 52 ? -5.098 3.404 8.734 1 98.62 52 SER B CA 1
ATOM 1874 C C . SER B 1 52 ? -6.527 3.244 8.227 1 98.62 52 SER B C 1
ATOM 1876 O O . SER B 1 52 ? -6.801 3.461 7.047 1 98.62 52 SER B O 1
ATOM 1878 N N . ALA B 1 53 ? -7.375 2.83 9.055 1 98.56 53 ALA B N 1
ATOM 1879 C CA . ALA B 1 53 ? -8.82 2.834 8.852 1 98.56 53 ALA B CA 1
ATOM 1880 C C . ALA B 1 53 ? -9.523 3.701 9.891 1 98.56 53 ALA B C 1
ATOM 1882 O O . ALA B 1 53 ? -9.18 3.656 11.078 1 98.56 53 ALA B O 1
ATOM 1883 N N . SER B 1 54 ? -10.445 4.496 9.453 1 98.69 54 SER B N 1
ATOM 1884 C CA . SER B 1 54 ? -11.164 5.402 10.344 1 98.69 54 SER B CA 1
ATOM 1885 C C . SER B 1 54 ? -12.648 5.445 10.008 1 98.69 54 SER B C 1
ATOM 1887 O O . SER B 1 54 ? -13.031 5.289 8.852 1 98.69 54 SER B O 1
ATOM 1889 N N . GLN B 1 55 ? -13.438 5.648 10.953 1 97.94 55 GLN B N 1
ATOM 1890 C CA . GLN B 1 55 ? -14.875 5.816 10.75 1 97.94 55 GLN B CA 1
ATOM 1891 C C . GLN B 1 55 ? -15.219 7.258 10.398 1 97.94 55 GLN B C 1
ATOM 1893 O O . GLN B 1 55 ? -14.375 8.148 10.523 1 97.94 55 GLN B O 1
ATOM 1898 N N . GLN B 1 56 ? -16.469 7.438 10.062 1 97.81 56 GLN B N 1
ATOM 1899 C CA . GLN B 1 56 ? -16.969 8.758 9.68 1 97.81 56 GLN B CA 1
ATOM 1900 C C . GLN B 1 56 ? -16.766 9.773 10.805 1 97.81 56 GLN B C 1
ATOM 1902 O O . GLN B 1 56 ? -17.016 9.469 11.969 1 97.81 56 GLN B O 1
ATOM 1907 N N . GLY B 1 57 ? -16.297 10.953 10.352 1 98 57 GLY B N 1
ATOM 1908 C CA . GLY B 1 57 ? -16.203 12.047 11.305 1 98 57 GLY B CA 1
ATOM 1909 C C . GLY B 1 57 ? -14.891 12.078 12.055 1 98 57 GLY B C 1
ATOM 1910 O O . GLY B 1 57 ? -14.594 13.039 12.766 1 98 57 GLY B O 1
ATOM 1911 N N . VAL B 1 58 ? -14.164 11.078 11.93 1 98.5 58 VAL B N 1
ATOM 1912 C CA . VAL B 1 58 ? -12.844 11.062 12.555 1 98.5 58 VAL B CA 1
ATOM 1913 C C . VAL B 1 58 ? -11.938 12.078 11.867 1 98.5 58 VAL B C 1
ATOM 1915 O O . VAL B 1 58 ? -11.953 12.203 10.641 1 98.5 58 VAL B O 1
ATOM 1918 N N . LEU B 1 59 ? -11.273 12.836 12.633 1 98.5 59 LEU B N 1
ATOM 1919 C CA . LEU B 1 59 ? -10.18 13.688 12.18 1 98.5 59 LEU B CA 1
ATOM 1920 C C . LEU B 1 59 ? -8.852 13.219 12.766 1 98.5 59 LEU B C 1
ATOM 1922 O O . LEU B 1 59 ? -8.664 13.258 13.984 1 98.5 59 LEU B O 1
ATOM 1926 N N . ARG B 1 60 ? -8.016 12.68 11.969 1 98.44 60 ARG B N 1
ATOM 1927 C CA . ARG B 1 60 ? -6.645 12.422 12.383 1 98.44 60 ARG B CA 1
ATOM 1928 C C . ARG B 1 60 ? -5.789 13.68 12.25 1 98.44 60 ARG B C 1
ATOM 1930 O O . ARG B 1 60 ? -5.594 14.188 11.141 1 98.44 60 ARG B O 1
ATOM 1937 N N . GLY B 1 61 ? -5.254 14.078 13.32 1 96.69 61 GLY B N 1
ATOM 1938 C CA . GLY B 1 61 ? -4.723 15.422 13.477 1 96.69 61 GLY B CA 1
ATOM 1939 C C . GLY B 1 61 ? -3.482 15.68 12.641 1 96.69 61 GLY B C 1
ATOM 1940 O O . GLY B 1 61 ? -3.086 14.836 11.836 1 96.69 61 GLY B O 1
ATOM 1941 N N . LEU B 1 62 ? -2.93 16.922 12.773 1 98.69 62 LEU B N 1
ATOM 1942 C CA . LEU B 1 62 ? -1.802 17.422 11.992 1 98.69 62 LEU B CA 1
ATOM 1943 C C . LEU B 1 62 ? -0.479 17.062 12.664 1 98.69 62 LEU B C 1
ATOM 1945 O O . LEU B 1 62 ? -0.023 17.75 13.57 1 98.69 62 LEU B O 1
ATOM 1949 N N . HIS B 1 63 ? 0.148 16.062 12.094 1 98.62 63 HIS B N 1
ATOM 1950 C CA . HIS B 1 63 ? 1.347 15.516 12.719 1 98.62 63 HIS B CA 1
ATOM 1951 C C . HIS B 1 63 ? 2.584 15.789 11.867 1 98.62 63 HIS B C 1
ATOM 1953 O O . HIS B 1 63 ? 2.494 15.859 10.641 1 98.62 63 HIS B O 1
ATOM 1959 N N . TYR B 1 64 ? 3.701 15.93 12.531 1 98.69 64 TYR B N 1
ATOM 1960 C CA . TYR B 1 64 ? 5.008 15.969 11.891 1 98.69 64 TYR B CA 1
ATOM 1961 C C . TYR B 1 64 ? 6.109 15.555 12.859 1 98.69 64 TYR B C 1
ATOM 1963 O O . TYR B 1 64 ? 5.895 15.531 14.07 1 98.69 64 TYR B O 1
ATOM 1971 N N . GLN B 1 65 ? 7.168 15.078 12.32 1 98.62 65 GLN B N 1
ATOM 1972 C CA . GLN B 1 65 ? 8.398 14.852 13.07 1 98.62 65 GLN B CA 1
ATOM 1973 C C . GLN B 1 65 ? 9.414 15.961 12.797 1 98.62 65 GLN B C 1
ATOM 1975 O O . GLN B 1 65 ? 9.672 16.297 11.641 1 98.62 65 GLN B O 1
ATOM 1980 N N . HIS B 1 66 ? 10.062 16.438 13.82 1 98.5 66 HIS B N 1
ATOM 1981 C CA . HIS B 1 66 ? 10.891 17.625 13.656 1 98.5 66 HIS B CA 1
ATOM 1982 C C . HIS B 1 66 ? 12.336 17.25 13.32 1 98.5 66 HIS B C 1
ATOM 1984 O O . HIS B 1 66 ? 12.906 17.781 12.359 1 98.5 66 HIS B O 1
ATOM 1990 N N . GLN B 1 67 ? 13.031 16.438 14.055 1 98 67 GLN B N 1
ATOM 1991 C CA . GLN B 1 67 ? 14.422 16.047 13.859 1 98 67 GLN B CA 1
ATOM 1992 C C . GLN B 1 67 ? 14.562 15.055 12.703 1 98 67 GLN B C 1
ATOM 1994 O O . GLN B 1 67 ? 15.586 15.039 12.016 1 98 67 GLN B O 1
ATOM 1999 N N . HIS B 1 68 ? 13.578 14.258 12.492 1 98.19 68 HIS B N 1
ATOM 2000 C CA . HIS B 1 68 ? 13.531 13.258 11.43 1 98.19 68 HIS B CA 1
ATOM 2001 C C . HIS B 1 68 ? 12.328 13.477 10.516 1 98.19 68 HIS B C 1
ATOM 2003 O O . HIS B 1 68 ? 11.453 12.602 10.422 1 98.19 68 HIS B O 1
ATOM 2009 N N . PRO B 1 69 ? 12.352 14.594 9.828 1 98.31 69 PRO B N 1
ATOM 2010 C CA . PRO B 1 69 ? 11.172 14.93 9.023 1 98.31 69 PRO B CA 1
ATOM 2011 C C . PRO B 1 69 ? 10.859 13.867 7.965 1 98.31 69 PRO B C 1
ATOM 2013 O O . PRO B 1 69 ? 11.773 13.273 7.395 1 98.31 69 PRO B O 1
ATOM 2016 N N . GLN B 1 70 ? 9.578 13.695 7.672 1 98.25 70 GLN B N 1
ATOM 2017 C CA . GLN B 1 70 ? 9.109 12.703 6.711 1 98.25 70 GLN B CA 1
ATOM 2018 C C . GLN B 1 70 ? 8.398 13.367 5.539 1 98.25 70 GLN B C 1
ATOM 2020 O O . GLN B 1 70 ? 7.566 14.258 5.73 1 98.25 70 GLN B O 1
ATOM 2025 N N . GLY B 1 71 ? 8.797 12.984 4.316 1 98.69 71 GLY B N 1
ATOM 2026 C CA . GLY B 1 71 ? 7.867 13.109 3.207 1 98.69 71 GLY B CA 1
ATOM 2027 C C . GLY B 1 71 ? 6.82 12.016 3.18 1 98.69 71 GLY B C 1
ATOM 2028 O O . GLY B 1 71 ? 7.062 10.906 3.666 1 98.69 71 GLY B O 1
ATOM 2029 N N . LYS B 1 72 ? 5.641 12.344 2.676 1 98.88 72 LYS B N 1
ATOM 2030 C CA . LYS B 1 72 ? 4.539 11.383 2.658 1 98.88 72 LYS B CA 1
ATOM 2031 C C . LYS B 1 72 ? 3.918 11.289 1.267 1 98.88 72 LYS B C 1
ATOM 2033 O O . LYS B 1 72 ? 3.758 12.297 0.582 1 98.88 72 LYS B O 1
ATOM 2038 N N . LEU B 1 73 ? 3.664 10.109 0.803 1 98.94 73 LEU B N 1
ATOM 2039 C CA . LEU B 1 73 ? 2.848 9.836 -0.374 1 98.94 73 LEU B CA 1
ATOM 2040 C C . LEU B 1 73 ? 1.567 9.102 0.013 1 98.94 73 LEU B C 1
ATOM 2042 O O . LEU B 1 73 ? 1.611 7.934 0.401 1 98.94 73 LEU B O 1
ATOM 2046 N N . ILE B 1 74 ? 0.406 9.805 -0.138 1 98.94 74 ILE B N 1
ATOM 2047 C CA . ILE B 1 74 ? -0.837 9.375 0.493 1 98.94 74 ILE B CA 1
ATOM 2048 C C . ILE B 1 74 ? -1.856 9 -0.579 1 98.94 74 ILE B C 1
ATOM 2050 O O . ILE B 1 74 ? -1.984 9.688 -1.594 1 98.94 74 ILE B O 1
ATOM 2054 N N . ARG B 1 75 ? -2.586 7.969 -0.33 1 98.75 75 ARG B N 1
ATOM 2055 C CA . ARG B 1 75 ? -3.748 7.656 -1.156 1 98.75 75 ARG B CA 1
ATOM 2056 C C . ARG B 1 75 ? -4.844 6.988 -0.332 1 98.75 75 ARG B C 1
ATOM 2058 O O . ARG B 1 75 ? -4.582 6.465 0.754 1 98.75 75 ARG B O 1
ATOM 2065 N N . VAL B 1 76 ? -6.094 7.031 -0.879 1 98.88 76 VAL B N 1
ATOM 2066 C CA . VAL B 1 76 ? -7.254 6.422 -0.237 1 98.88 76 VAL B CA 1
ATOM 2067 C C . VAL B 1 76 ? -7.703 5.199 -1.034 1 98.88 76 VAL B C 1
ATOM 2069 O O . VAL B 1 76 ? -7.863 5.273 -2.256 1 98.88 76 VAL B O 1
ATOM 2072 N N . ILE B 1 77 ? -7.941 4.109 -0.305 1 98.44 77 ILE B N 1
ATOM 2073 C CA . ILE B 1 77 ? -8.305 2.893 -1.02 1 98.44 77 ILE B CA 1
ATOM 2074 C C . ILE B 1 77 ? -9.75 2.51 -0.683 1 98.44 77 ILE B C 1
ATOM 2076 O O . ILE B 1 77 ? -10.312 1.592 -1.284 1 98.44 77 ILE B O 1
ATOM 2080 N N . GLU B 1 78 ? -10.297 3.107 0.264 1 98.5 78 GLU B N 1
ATOM 2081 C CA . GLU B 1 78 ? -11.711 3.031 0.629 1 98.5 78 GLU B CA 1
ATOM 2082 C C . GLU B 1 78 ? -12.219 4.371 1.151 1 98.5 78 GLU B C 1
ATOM 2084 O O . GLU B 1 78 ? -11.562 5.012 1.977 1 98.5 78 GLU B O 1
ATOM 2089 N N . GLY B 1 79 ? -13.406 4.754 0.668 1 98.56 79 GLY B N 1
ATOM 2090 C CA . GLY B 1 79 ? -14.062 5.945 1.192 1 98.56 79 GLY B CA 1
ATOM 2091 C C . GLY B 1 79 ? -13.469 7.234 0.652 1 98.56 79 GLY B C 1
ATOM 2092 O O . GLY B 1 79 ? -13.055 7.293 -0.506 1 98.56 79 GLY B O 1
ATOM 2093 N N . LYS B 1 80 ? -13.641 8.258 1.457 1 98.75 80 LYS B N 1
ATOM 2094 C CA . LYS B 1 80 ? -13.297 9.617 1.04 1 98.75 80 LYS B CA 1
ATOM 2095 C C . LYS B 1 80 ? -12.852 10.453 2.229 1 98.75 80 LYS B C 1
ATOM 2097 O O . LYS B 1 80 ? -13.477 10.438 3.287 1 98.75 80 LYS B O 1
ATOM 2102 N N . ILE B 1 81 ? -11.766 11.203 1.985 1 98.88 81 ILE B N 1
ATOM 2103 C CA . ILE B 1 81 ? -11.25 12.07 3.041 1 98.88 81 ILE B CA 1
ATOM 2104 C C . ILE B 1 81 ? -10.961 13.461 2.475 1 98.88 81 ILE B C 1
ATOM 2106 O O . ILE B 1 81 ? -10.828 13.625 1.26 1 98.88 81 ILE B O 1
ATOM 2110 N N . PHE B 1 82 ? -10.938 14.445 3.348 1 98.88 82 PHE B N 1
ATOM 2111 C CA . PHE B 1 82 ? -10.312 15.734 3.086 1 98.88 82 PHE B CA 1
ATOM 2112 C C . PHE B 1 82 ? -8.914 15.789 3.703 1 98.88 82 PHE B C 1
ATOM 2114 O O . PHE B 1 82 ? -8.773 15.82 4.926 1 98.88 82 PHE B O 1
ATOM 2121 N N . ASP B 1 83 ? -7.922 15.797 2.881 1 98.94 83 ASP B N 1
ATOM 2122 C CA . ASP B 1 83 ? -6.523 15.703 3.289 1 98.94 83 ASP B CA 1
ATOM 2123 C C . ASP B 1 83 ? -5.871 17.078 3.342 1 98.94 83 ASP B C 1
ATOM 2125 O O . ASP B 1 83 ? -6.102 17.922 2.463 1 98.94 83 ASP B O 1
ATOM 2129 N N . VAL B 1 84 ? -5.082 17.344 4.387 1 98.94 84 VAL B N 1
ATOM 2130 C CA . VAL B 1 84 ? -4.586 18.688 4.621 1 98.94 84 VAL B CA 1
ATOM 2131 C C . VAL B 1 84 ? -3.094 18.656 4.941 1 98.94 84 VAL B C 1
ATOM 2133 O O . VAL B 1 84 ? -2.635 17.766 5.676 1 98.94 84 VAL B O 1
ATOM 2136 N N . ALA B 1 85 ? -2.369 19.578 4.414 1 98.94 85 ALA B N 1
ATOM 2137 C CA . ALA B 1 85 ? -0.964 19.812 4.73 1 98.94 85 ALA B CA 1
ATOM 2138 C C . ALA B 1 85 ? -0.74 21.266 5.133 1 98.94 85 ALA B C 1
ATOM 2140 O O . ALA B 1 85 ? -1.33 22.188 4.547 1 98.94 85 ALA B O 1
ATOM 2141 N N . VAL B 1 86 ? 0.07 21.469 6.082 1 98.94 86 VAL B N 1
ATOM 2142 C CA . VAL B 1 86 ? 0.435 22.797 6.539 1 98.94 86 VAL B CA 1
ATOM 2143 C C . VAL B 1 86 ? 1.943 23 6.41 1 98.94 86 VAL B C 1
ATOM 2145 O O . VAL B 1 86 ? 2.729 22.203 6.926 1 98.94 86 VAL B O 1
ATOM 2148 N N . ASP B 1 87 ? 2.338 24.109 5.777 1 98.94 87 ASP B N 1
ATOM 2149 C CA . ASP B 1 87 ? 3.752 24.406 5.578 1 98.94 87 ASP B CA 1
ATOM 2150 C C . ASP B 1 87 ? 4.375 24.969 6.852 1 98.94 87 ASP B C 1
ATOM 2152 O O . ASP B 1 87 ? 4 26.047 7.309 1 98.94 87 ASP B O 1
ATOM 2156 N N . LEU B 1 88 ? 5.383 24.281 7.363 1 98.81 88 LEU B N 1
ATOM 2157 C CA . LEU B 1 88 ? 6.02 24.688 8.609 1 98.81 88 LEU B CA 1
ATOM 2158 C C . LEU B 1 88 ? 7.449 25.156 8.367 1 98.81 88 LEU B C 1
ATOM 2160 O O . LEU B 1 88 ? 8.242 25.25 9.305 1 98.81 88 LEU B O 1
ATOM 2164 N N . ARG B 1 89 ? 7.848 25.328 7.156 1 98.62 89 ARG B N 1
ATOM 2165 C CA . ARG B 1 89 ? 9.188 25.812 6.809 1 98.62 89 ARG B CA 1
ATOM 2166 C C . ARG B 1 89 ? 9.266 27.328 6.906 1 98.62 89 ARG B C 1
ATOM 2168 O O . ARG B 1 89 ? 8.672 28.047 6.094 1 98.62 89 ARG B O 1
ATOM 2175 N N . ARG B 1 90 ? 10.008 27.766 7.754 1 98.06 90 ARG B N 1
ATOM 2176 C CA . ARG B 1 90 ? 10.086 29.188 8.023 1 98.06 90 ARG B CA 1
ATOM 2177 C C . ARG B 1 90 ? 10.57 29.953 6.801 1 98.06 90 ARG B C 1
ATOM 2179 O O . ARG B 1 90 ? 10.141 31.094 6.555 1 98.06 90 ARG B O 1
ATOM 2186 N N . SER B 1 91 ? 11.469 29.375 6.066 1 97.75 91 SER B N 1
ATOM 2187 C CA . SER B 1 91 ? 12.07 30.047 4.918 1 97.75 91 SER B CA 1
ATOM 2188 C C . SER B 1 91 ? 11.133 30.016 3.711 1 97.75 91 SER B C 1
ATOM 2190 O O . SER B 1 91 ? 11.367 30.703 2.721 1 97.75 91 SER B O 1
ATOM 2192 N N . SER B 1 92 ? 10.133 29.25 3.781 1 98.06 92 SER B N 1
ATOM 2193 C CA . SER B 1 92 ? 9.18 29.125 2.68 1 98.06 92 SER B CA 1
ATOM 2194 C C . SER B 1 92 ? 8.266 30.344 2.602 1 98.06 92 SER B C 1
ATOM 2196 O O . SER B 1 92 ? 7.816 30.859 3.629 1 98.06 92 SER B O 1
ATOM 2198 N N . PRO B 1 93 ? 7.93 30.828 1.385 1 98.12 93 PRO B N 1
ATOM 2199 C CA . PRO B 1 93 ? 6.973 31.922 1.245 1 98.12 93 PRO B CA 1
ATOM 2200 C C . PRO B 1 93 ? 5.562 31.531 1.684 1 98.12 93 PRO B C 1
ATOM 2202 O O . PRO B 1 93 ? 4.699 32.406 1.837 1 98.12 93 PRO B O 1
ATOM 2205 N N . THR B 1 94 ? 5.316 30.281 1.883 1 98.62 94 THR B N 1
ATOM 2206 C CA . THR B 1 94 ? 3.982 29.828 2.256 1 98.62 94 THR B CA 1
ATOM 2207 C C . THR B 1 94 ? 3.967 29.312 3.695 1 98.62 94 THR B C 1
ATOM 2209 O O . THR B 1 94 ? 3.064 28.578 4.086 1 98.62 94 THR B O 1
ATOM 2212 N N . CYS B 1 95 ? 4.98 29.688 4.453 1 98.62 95 CYS B N 1
ATOM 2213 C CA . CYS B 1 95 ? 5.016 29.281 5.852 1 98.62 95 CYS B CA 1
ATOM 2214 C C . CYS B 1 95 ? 3.723 29.672 6.562 1 98.62 95 CYS B C 1
ATOM 2216 O O . CYS B 1 95 ? 3.27 30.812 6.461 1 98.62 95 CYS B O 1
ATOM 2218 N N . GLY B 1 96 ? 3.135 28.672 7.215 1 98.62 96 GLY B N 1
ATOM 2219 C CA . GLY B 1 96 ? 1.913 28.938 7.961 1 98.62 96 GLY B CA 1
ATOM 2220 C C . GLY B 1 96 ? 0.657 28.766 7.129 1 98.62 96 GLY B C 1
ATOM 2221 O O . GLY B 1 96 ? -0.453 28.734 7.668 1 98.62 96 GLY B O 1
ATOM 2222 N N . GLN B 1 97 ? 0.85 28.625 5.852 1 98.81 97 GLN B N 1
ATOM 2223 C CA . GLN B 1 97 ? -0.295 28.391 4.977 1 98.81 97 GLN B CA 1
ATOM 2224 C C . GLN B 1 97 ? -0.616 26.906 4.863 1 98.81 97 GLN B C 1
ATOM 2226 O O . GLN B 1 97 ? 0.216 26.062 5.195 1 98.81 97 GLN B O 1
ATOM 2231 N N . TRP B 1 98 ? -1.823 26.656 4.461 1 98.88 98 TRP B N 1
ATOM 2232 C CA . TRP B 1 98 ? -2.268 25.266 4.336 1 98.88 98 TRP B CA 1
ATOM 2233 C C . TRP B 1 98 ? -2.822 25 2.941 1 98.88 98 TRP B C 1
ATOM 2235 O O . TRP B 1 98 ? -3.137 25.938 2.199 1 98.88 98 TRP B O 1
ATOM 2245 N N . VAL B 1 99 ? -2.84 23.781 2.568 1 98.88 99 VAL B N 1
ATOM 2246 C CA . VAL B 1 99 ? -3.498 23.312 1.351 1 98.88 99 VAL B CA 1
ATOM 2247 C C . VAL B 1 99 ? -4.285 22.047 1.637 1 98.88 99 VAL B C 1
ATOM 2249 O O . VAL B 1 99 ? -3.879 21.234 2.469 1 98.88 99 VAL B O 1
ATOM 2252 N N . GLY B 1 100 ? -5.438 21.875 1.053 1 98.56 100 GLY B N 1
ATOM 2253 C CA . GLY B 1 100 ? -6.289 20.703 1.207 1 98.56 100 GLY B CA 1
ATOM 2254 C C . GLY B 1 100 ? -6.805 20.172 -0.113 1 98.56 100 GLY B C 1
ATOM 2255 O O . GLY B 1 100 ? -6.871 20.891 -1.105 1 98.56 100 GLY B O 1
ATOM 2256 N N . THR B 1 101 ? -7.086 18.953 -0.129 1 98.75 101 THR B N 1
ATOM 2257 C CA . THR B 1 101 ? -7.68 18.328 -1.306 1 98.75 101 THR B CA 1
ATOM 2258 C C . THR B 1 101 ? -8.5 17.094 -0.911 1 98.75 101 THR B C 1
ATOM 2260 O O . THR B 1 101 ? -8.344 16.562 0.188 1 98.75 101 THR B O 1
ATOM 2263 N N . TRP B 1 102 ? -9.438 16.75 -1.75 1 98.81 102 TRP B N 1
ATOM 2264 C CA . TRP B 1 102 ? -10.203 15.531 -1.572 1 98.81 102 TRP B CA 1
ATOM 2265 C C . TRP B 1 102 ? -9.484 14.336 -2.191 1 98.81 102 TRP B C 1
ATOM 2267 O O . TRP B 1 102 ? -9.008 14.414 -3.326 1 98.81 102 TRP B O 1
ATOM 2277 N N . LEU B 1 103 ? -9.367 13.297 -1.442 1 98.81 103 LEU B N 1
ATOM 2278 C CA . LEU B 1 103 ? -8.898 12 -1.921 1 98.81 103 LEU B CA 1
ATOM 2279 C C . LEU B 1 103 ? -9.953 10.922 -1.681 1 98.81 103 LEU B C 1
ATOM 2281 O O . LEU B 1 103 ? -10.641 10.938 -0.658 1 98.81 103 LEU B O 1
ATOM 2285 N N . SER B 1 104 ? -10.102 10.039 -2.588 1 98.75 104 SER B N 1
ATOM 2286 C CA . SER B 1 104 ? -11.078 8.961 -2.447 1 98.75 104 SER B CA 1
ATOM 2287 C C . SER B 1 104 ? -10.633 7.715 -3.207 1 98.75 104 SER B C 1
ATOM 2289 O O . SER B 1 104 ? -9.727 7.777 -4.035 1 98.75 104 SER B O 1
ATOM 2291 N N . ALA B 1 105 ? -11.273 6.605 -2.896 1 97.88 105 ALA B N 1
ATOM 2292 C CA . ALA B 1 105 ? -11.016 5.352 -3.604 1 97.88 105 ALA B CA 1
ATOM 2293 C C . ALA B 1 105 ? -11.406 5.461 -5.074 1 97.88 105 ALA B C 1
ATOM 2295 O O . ALA B 1 105 ? -10.906 4.707 -5.914 1 97.88 105 ALA B O 1
ATOM 2296 N N . GLU B 1 106 ? -12.203 6.367 -5.434 1 96.75 106 GLU B N 1
ATOM 2297 C CA . GLU B 1 106 ? -12.766 6.473 -6.777 1 96.75 106 GLU B CA 1
ATOM 2298 C C . GLU B 1 106 ? -11.891 7.348 -7.676 1 96.75 106 GLU B C 1
ATOM 2300 O O . GLU B 1 106 ? -11.836 7.137 -8.891 1 96.75 106 GLU B O 1
ATOM 2305 N N . ASN B 1 107 ? -11.242 8.297 -7.105 1 96.69 107 ASN B N 1
ATOM 2306 C CA . ASN B 1 107 ? -10.539 9.234 -7.98 1 96.69 107 ASN B CA 1
ATOM 2307 C C . ASN B 1 107 ? -9.141 8.742 -8.32 1 96.69 107 ASN B C 1
ATOM 2309 O O . ASN B 1 107 ? -8.508 9.25 -9.25 1 96.69 107 ASN B O 1
ATOM 2313 N N . PHE B 1 108 ? -8.633 7.738 -7.594 1 97.06 108 PHE B N 1
ATOM 2314 C CA . PHE B 1 108 ? -7.324 7.137 -7.824 1 97.06 108 PHE B CA 1
ATOM 2315 C C . PHE B 1 108 ? -6.234 8.203 -7.863 1 97.06 108 PHE B C 1
ATOM 2317 O O . PHE B 1 108 ? -5.375 8.188 -8.75 1 97.06 108 PHE B O 1
ATOM 2324 N N . GLN B 1 109 ? -6.297 9.117 -6.941 1 98.31 109 GLN B N 1
ATOM 2325 C CA . GLN B 1 109 ? -5.277 10.156 -6.816 1 98.31 109 GLN B CA 1
ATOM 2326 C C . GLN B 1 109 ? -4.406 9.93 -5.586 1 98.31 109 GLN B C 1
ATOM 2328 O O . GLN B 1 109 ? -4.812 9.242 -4.648 1 98.31 109 GLN B O 1
ATOM 2333 N N . GLN B 1 110 ? -3.217 10.469 -5.691 1 98.69 110 GLN B N 1
ATOM 2334 C CA . GLN B 1 110 ? -2.279 10.469 -4.574 1 98.69 110 GLN B CA 1
ATOM 2335 C C . GLN B 1 110 ? -1.807 11.891 -4.262 1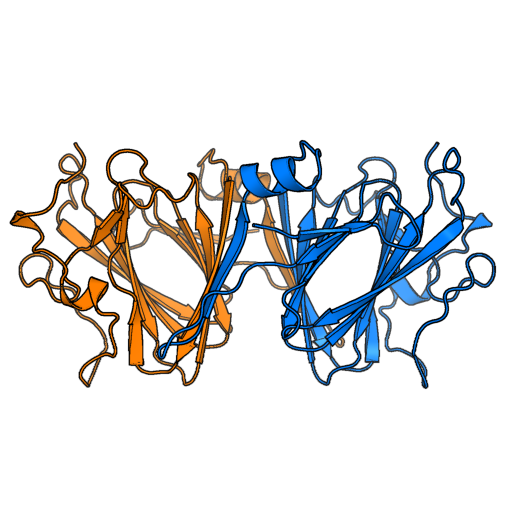 98.69 110 GLN B C 1
ATOM 2337 O O . GLN B 1 110 ? -1.813 12.758 -5.133 1 98.69 110 GLN B O 1
ATOM 2342 N N . LEU B 1 111 ? -1.471 12.094 -3.068 1 98.94 111 LEU B N 1
ATOM 2343 C CA . LEU B 1 111 ? -0.934 13.375 -2.629 1 98.94 111 LEU B CA 1
ATOM 2344 C C . LEU B 1 111 ? 0.493 13.219 -2.115 1 98.94 111 LEU B C 1
ATOM 2346 O O . LEU B 1 111 ? 0.745 12.438 -1.197 1 98.94 111 LEU B O 1
ATOM 2350 N N . TRP B 1 112 ? 1.433 13.938 -2.705 1 98.94 112 TRP B N 1
ATOM 2351 C CA . TRP B 1 112 ? 2.795 14.031 -2.191 1 98.94 112 TRP B CA 1
ATOM 2352 C C . TRP B 1 112 ? 2.957 15.258 -1.295 1 98.94 112 TRP B C 1
ATOM 2354 O O . TRP B 1 112 ? 2.678 16.375 -1.713 1 98.94 112 TRP B O 1
ATOM 2364 N N . ILE B 1 113 ? 3.369 15.031 -0.118 1 98.94 113 ILE B N 1
ATOM 2365 C CA . ILE B 1 113 ? 3.717 16.078 0.835 1 98.94 113 ILE B CA 1
ATOM 2366 C C . ILE B 1 113 ? 5.191 15.961 1.218 1 98.94 113 ILE B C 1
ATOM 2368 O O . ILE B 1 113 ? 5.602 14.977 1.831 1 98.94 113 ILE B O 1
ATOM 2372 N N . PRO B 1 114 ? 6.07 16.938 0.865 1 98.56 114 PRO B N 1
ATOM 2373 C CA . PRO B 1 114 ? 7.488 16.844 1.23 1 98.56 114 PRO B CA 1
ATOM 2374 C C . PRO B 1 114 ? 7.723 17.016 2.73 1 98.56 114 PRO B C 1
ATOM 2376 O O . PRO B 1 114 ? 6.801 17.375 3.467 1 98.56 114 PRO B O 1
ATOM 2379 N N . PRO B 1 115 ? 8.984 16.609 3.197 1 98.44 115 PRO B N 1
ATOM 2380 C CA . PRO B 1 115 ? 9.32 16.953 4.582 1 98.44 115 PRO B CA 1
ATOM 2381 C C . PRO B 1 115 ? 9.125 18.438 4.895 1 98.44 115 PRO B C 1
ATOM 2383 O O . PRO B 1 115 ? 9.289 19.281 4.012 1 98.44 115 PRO B O 1
ATOM 2386 N N . GLY B 1 116 ? 8.789 18.703 6.133 1 98.69 116 GLY B N 1
ATOM 2387 C CA . GLY B 1 116 ? 8.633 20.094 6.535 1 98.69 116 GLY B CA 1
ATOM 2388 C C . GLY B 1 116 ? 7.18 20.516 6.645 1 98.69 116 GLY B C 1
ATOM 2389 O O . GLY B 1 116 ? 6.883 21.703 6.828 1 98.69 116 GLY B O 1
ATOM 2390 N N . PHE B 1 117 ? 6.297 19.609 6.512 1 98.88 117 PHE B N 1
ATOM 2391 C CA . PHE B 1 117 ? 4.867 19.891 6.602 1 98.88 117 PHE B CA 1
ATOM 2392 C C . PHE B 1 117 ? 4.23 19.109 7.742 1 98.88 117 PHE B C 1
ATOM 2394 O O . PHE B 1 117 ? 4.648 18 8.047 1 98.88 117 PHE B O 1
ATOM 2401 N N . ALA B 1 118 ? 3.238 19.672 8.383 1 98.88 118 ALA B N 1
ATOM 2402 C CA . ALA B 1 118 ? 2.289 18.875 9.164 1 98.88 118 ALA B CA 1
ATOM 2403 C C . ALA B 1 118 ? 1.182 18.312 8.289 1 98.88 118 ALA B C 1
ATOM 2405 O O . ALA B 1 118 ? 0.759 18.953 7.32 1 98.88 118 ALA B O 1
ATOM 2406 N N . HIS B 1 119 ? 0.697 17.172 8.617 1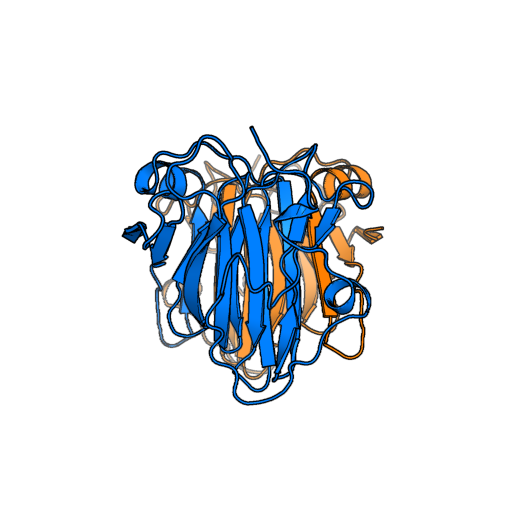 98.88 119 HIS B N 1
ATOM 2407 C CA . HIS B 1 119 ? -0.279 16.484 7.781 1 98.88 119 HIS B CA 1
ATOM 2408 C C . HIS B 1 119 ? -1.41 15.906 8.625 1 98.88 119 HIS B C 1
ATOM 2410 O O . HIS B 1 119 ? -1.173 15.383 9.711 1 98.88 119 HIS B O 1
ATOM 2416 N N . GLY B 1 120 ? -2.574 16 8.141 1 98.81 120 GLY B N 1
ATOM 2417 C CA . GLY B 1 120 ? -3.758 15.383 8.719 1 98.81 120 GLY B CA 1
ATOM 2418 C C . GLY B 1 120 ? -4.902 15.25 7.727 1 98.81 120 GLY B C 1
ATOM 2419 O O . GLY B 1 120 ? -4.801 15.711 6.59 1 98.81 120 GLY B O 1
ATOM 2420 N N . PHE B 1 121 ? -6 14.562 8.188 1 98.88 121 PHE B N 1
ATOM 2421 C CA . PHE B 1 121 ? -7.145 14.43 7.297 1 98.88 121 PHE B CA 1
ATOM 2422 C C . PHE B 1 121 ? -8.422 14.195 8.086 1 98.88 121 PHE B C 1
ATOM 2424 O O . PHE B 1 121 ? -8.375 13.766 9.242 1 98.88 121 PHE B O 1
ATOM 2431 N N . TRP B 1 122 ? -9.508 14.461 7.477 1 98.75 122 TRP B N 1
ATOM 2432 C CA . TRP B 1 122 ? -10.844 14.242 8.016 1 98.75 122 TRP B CA 1
ATOM 2433 C C . TRP B 1 122 ? -11.633 13.281 7.133 1 98.75 122 TRP B C 1
ATOM 2435 O O . TRP B 1 122 ? -11.602 13.383 5.902 1 98.75 122 TRP B O 1
ATOM 2445 N N . VAL B 1 123 ? -12.383 12.398 7.801 1 98.69 123 VAL B N 1
ATOM 2446 C CA . VAL B 1 123 ? -13.094 11.336 7.09 1 98.69 123 VAL B CA 1
ATOM 2447 C C . VAL B 1 123 ? -14.531 11.773 6.816 1 98.69 123 VAL B C 1
ATOM 2449 O O . VAL B 1 123 ? -15.305 12.008 7.75 1 98.69 123 VAL B O 1
ATOM 2452 N N . GLN B 1 124 ? -14.859 11.781 5.586 1 98.19 124 GLN B N 1
ATOM 2453 C CA . GLN B 1 124 ? -16.219 12.148 5.199 1 98.19 124 GLN B CA 1
ATOM 2454 C C . GLN B 1 124 ? -17.109 10.914 5.109 1 98.19 124 GLN B C 1
ATOM 2456 O O . GLN B 1 124 ? -18.281 10.953 5.512 1 98.19 124 GLN B O 1
ATOM 2461 N N . SER B 1 125 ? -16.625 9.859 4.469 1 98.38 125 SER B N 1
ATOM 2462 C CA . SER B 1 125 ? -17.406 8.656 4.207 1 98.38 125 SER B CA 1
ATOM 2463 C C . SER B 1 125 ? -17.641 7.863 5.488 1 98.38 125 SER B C 1
ATOM 2465 O O . SER B 1 125 ? -17.047 8.148 6.523 1 98.38 125 SER B O 1
ATOM 2467 N N . ALA B 1 126 ? -18.531 6.871 5.41 1 98.19 126 ALA B N 1
ATOM 2468 C CA . ALA B 1 126 ? -18.812 6.027 6.57 1 98.19 126 ALA B CA 1
ATOM 2469 C C . ALA B 1 126 ? -17.547 5.406 7.125 1 98.19 126 ALA B C 1
ATOM 2471 O O . ALA B 1 126 ? -17.375 5.309 8.344 1 98.19 126 ALA B O 1
ATOM 2472 N N . THR B 1 127 ? -16.703 4.906 6.242 1 97.94 127 THR B N 1
ATOM 2473 C CA . THR B 1 127 ? -15.367 4.406 6.543 1 97.94 127 THR B CA 1
ATOM 2474 C C . THR B 1 127 ? -14.359 4.895 5.504 1 97.94 127 THR B C 1
ATOM 2476 O O . THR B 1 127 ? -14.734 5.184 4.363 1 97.94 127 THR B O 1
ATOM 2479 N N . ALA B 1 128 ? -13.18 5.102 5.984 1 98.75 128 ALA B N 1
ATOM 2480 C CA . ALA B 1 128 ? -12.102 5.398 5.051 1 98.75 128 ALA B CA 1
ATOM 2481 C C . ALA B 1 128 ? -10.836 4.629 5.418 1 98.75 128 ALA B C 1
ATOM 2483 O O . ALA B 1 128 ? -10.492 4.504 6.598 1 98.75 128 ALA B O 1
ATOM 2484 N N . GLN B 1 129 ? -10.18 4.055 4.43 1 98.88 129 GLN B N 1
ATOM 2485 C CA . GLN B 1 129 ? -8.859 3.455 4.59 1 98.88 129 GLN B CA 1
ATOM 2486 C C . GLN B 1 129 ? -7.805 4.223 3.797 1 98.88 129 GLN B C 1
ATOM 2488 O O . GLN B 1 129 ? -7.961 4.449 2.596 1 98.88 129 GLN B O 1
ATOM 2493 N N . VAL B 1 130 ? -6.789 4.641 4.5 1 98.88 130 VAL B N 1
ATOM 2494 C CA . VAL B 1 130 ? -5.742 5.504 3.959 1 98.88 130 VAL B CA 1
ATOM 2495 C C . VAL B 1 130 ? -4.395 4.781 4.02 1 98.88 130 VAL B C 1
ATOM 2497 O O . VAL B 1 130 ? -4.012 4.258 5.066 1 98.88 130 VAL B O 1
ATOM 2500 N N . LEU B 1 131 ? -3.725 4.727 2.871 1 98.88 131 LEU B N 1
ATOM 2501 C CA . LEU B 1 131 ? -2.363 4.215 2.764 1 98.88 131 LEU B CA 1
ATOM 2502 C C . LEU B 1 131 ? -1.373 5.348 2.516 1 98.88 131 LEU B C 1
ATOM 2504 O O . LEU B 1 131 ? -1.646 6.254 1.728 1 98.88 131 LEU B O 1
ATOM 2508 N N . TYR B 1 132 ? -0.214 5.246 3.193 1 98.81 132 TYR B N 1
ATOM 2509 C CA . TYR B 1 132 ? 0.791 6.242 2.838 1 98.81 132 TYR B CA 1
ATOM 2510 C C . TYR B 1 132 ? 2.197 5.719 3.1 1 98.81 132 TYR B C 1
ATOM 2512 O O . TYR B 1 132 ? 2.416 4.953 4.043 1 98.81 132 TYR B O 1
ATOM 2520 N N . LYS B 1 133 ? 3.059 6.109 2.248 1 98.81 133 LYS B N 1
ATOM 2521 C CA . LYS B 1 133 ? 4.492 5.859 2.35 1 98.81 133 LYS B CA 1
ATOM 2522 C C . LYS B 1 133 ? 5.215 7.043 2.992 1 98.81 133 LYS B C 1
ATOM 2524 O O . LYS B 1 133 ? 4.844 8.195 2.768 1 98.81 133 LYS B O 1
ATOM 2529 N N . THR B 1 134 ? 6.262 6.742 3.764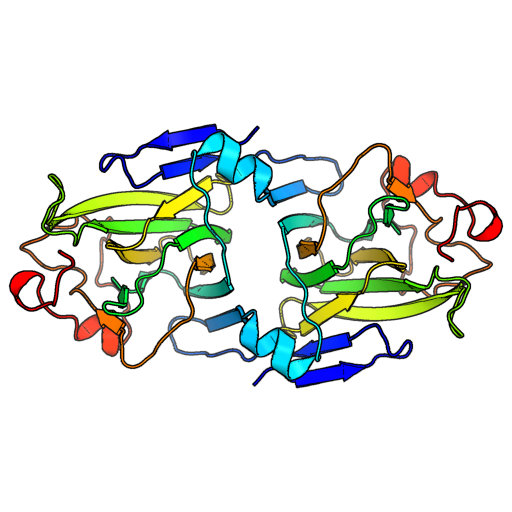 1 98.88 134 THR B N 1
ATOM 2530 C CA . THR B 1 134 ? 7.047 7.82 4.352 1 98.88 134 THR B CA 1
ATOM 2531 C C . THR B 1 134 ? 8.523 7.656 4.008 1 98.88 134 THR B C 1
ATOM 2533 O O . THR B 1 134 ? 9.016 6.535 3.846 1 98.88 134 THR B O 1
ATOM 2536 N N . THR B 1 135 ? 9.227 8.742 3.93 1 98.69 135 THR B N 1
ATOM 2537 C CA . THR B 1 135 ? 10.617 8.773 3.498 1 98.69 135 THR B CA 1
ATOM 2538 C C . THR B 1 135 ? 11.555 8.57 4.684 1 98.69 135 THR B C 1
ATOM 2540 O O . THR B 1 135 ? 12.773 8.484 4.512 1 98.69 135 THR B O 1
ATOM 2543 N N . ASP B 1 136 ? 11.094 8.547 5.879 1 98.5 136 ASP B N 1
ATOM 2544 C CA . ASP B 1 136 ? 11.828 8.219 7.102 1 98.5 136 ASP B CA 1
ATOM 2545 C C . ASP B 1 136 ? 10.953 7.418 8.062 1 98.5 136 ASP B C 1
ATOM 2547 O O . ASP B 1 136 ? 9.75 7.281 7.852 1 98.5 136 ASP B O 1
ATOM 2551 N N . TYR B 1 137 ? 11.633 6.84 9.039 1 98.38 137 TYR B N 1
ATOM 2552 C CA . TYR B 1 137 ? 10.945 5.996 10.008 1 98.38 137 TYR B CA 1
ATOM 2553 C C . TYR B 1 137 ? 10.18 6.836 11.023 1 98.38 137 TYR B C 1
ATOM 2555 O O . TYR B 1 137 ? 10.5 8.008 11.234 1 98.38 137 TYR B O 1
ATOM 2563 N N . TYR B 1 138 ? 9.172 6.266 11.594 1 97.81 138 TYR B N 1
ATOM 2564 C CA . TYR B 1 138 ? 8.484 6.875 12.719 1 97.81 138 TYR B CA 1
ATOM 2565 C C . TYR B 1 138 ? 9.383 6.914 13.953 1 97.81 138 TYR B C 1
ATOM 2567 O O . TYR B 1 138 ? 10.008 5.914 14.305 1 97.81 138 TYR B O 1
ATOM 2575 N N . HIS B 1 139 ? 9.516 8.078 14.508 1 96.81 139 HIS B N 1
ATOM 2576 C CA . HIS B 1 139 ? 10.234 8.312 15.75 1 96.81 139 HIS B CA 1
ATOM 2577 C C . HIS B 1 139 ? 9.312 8.891 16.828 1 96.81 139 HIS B C 1
ATOM 2579 O O . HIS B 1 139 ? 9.125 10.102 16.891 1 96.81 139 HIS B O 1
ATOM 2585 N N . PRO B 1 140 ? 8.719 8.047 17.734 1 91.75 140 PRO B N 1
ATOM 2586 C CA . PRO B 1 140 ? 7.711 8.508 18.688 1 91.75 140 PRO B CA 1
ATOM 2587 C C . PRO B 1 140 ? 8.172 9.719 19.484 1 91.75 140 PRO B C 1
ATOM 2589 O O . PRO B 1 140 ? 7.375 10.625 19.766 1 91.75 140 PRO B O 1
ATOM 2592 N N . GLY B 1 141 ? 9.344 9.883 19.891 1 93.69 141 GLY B N 1
ATOM 2593 C CA . GLY B 1 141 ? 9.844 11 20.688 1 93.69 141 GLY B CA 1
ATOM 2594 C C . GLY B 1 141 ? 10.047 12.266 19.875 1 93.69 141 GLY B C 1
ATOM 2595 O O . GLY B 1 141 ? 10.297 13.336 20.438 1 93.69 141 GLY B O 1
ATOM 2596 N N . ASP B 1 142 ? 9.797 12.211 18.609 1 97.25 142 ASP B N 1
ATOM 2597 C CA . ASP B 1 142 ? 10.086 13.32 17.703 1 97.25 142 ASP B CA 1
ATOM 2598 C C . ASP B 1 142 ? 8.797 13.914 17.141 1 97.25 142 ASP B C 1
ATOM 2600 O O . ASP B 1 142 ? 8.836 14.891 16.391 1 97.25 142 ASP B O 1
ATOM 2604 N N . GLU B 1 143 ? 7.668 13.352 17.453 1 96.94 143 GLU B N 1
ATOM 2605 C CA . GLU B 1 143 ? 6.395 13.734 16.859 1 96.94 143 GLU B CA 1
ATOM 2606 C C . GLU B 1 143 ? 5.809 14.969 17.547 1 96.94 143 GLU B C 1
ATOM 2608 O O . GLU B 1 143 ? 5.867 15.094 18.766 1 96.94 143 GLU B O 1
ATOM 2613 N N . HIS B 1 144 ? 5.309 15.828 16.766 1 98.19 144 HIS B N 1
ATOM 2614 C CA . HIS B 1 144 ? 4.559 17 17.219 1 98.19 144 HIS B CA 1
ATOM 2615 C C . HIS B 1 144 ? 3.182 17.047 16.562 1 98.19 144 HIS B C 1
ATOM 2617 O O . HIS B 1 144 ? 2.996 16.531 15.453 1 98.19 144 HIS B O 1
ATOM 2623 N N . THR B 1 145 ? 2.252 17.656 17.297 1 98.38 145 THR B N 1
ATOM 2624 C CA . THR B 1 145 ? 0.879 17.781 16.812 1 98.38 145 THR B CA 1
ATOM 2625 C C . THR B 1 145 ? 0.458 19.25 16.781 1 98.38 145 THR B C 1
ATOM 2627 O O . THR B 1 145 ? 0.46 19.922 17.812 1 98.38 145 THR B O 1
ATOM 2630 N N . LEU B 1 146 ? 0.176 19.703 15.625 1 98.81 146 LEU B N 1
ATOM 2631 C CA . LEU B 1 146 ? -0.439 21.016 15.469 1 98.81 146 LEU B CA 1
ATOM 2632 C C . LEU B 1 146 ? -1.938 20.953 15.75 1 98.81 146 LEU B C 1
ATOM 2634 O O . LEU B 1 146 ? -2.621 20.047 15.289 1 98.81 146 LEU B O 1
ATOM 2638 N N . LEU B 1 147 ? -2.404 21.906 16.516 1 98.44 147 LEU B N 1
ATOM 2639 C CA . LEU B 1 147 ? -3.834 21.969 16.797 1 98.44 147 LEU B CA 1
ATOM 2640 C C . LEU B 1 147 ? -4.637 22.031 15.5 1 98.44 147 LEU B C 1
ATOM 2642 O O . LEU B 1 147 ? -4.41 22.891 14.648 1 98.44 147 LEU B O 1
ATOM 2646 N N . TRP B 1 148 ? -5.656 21.156 15.391 1 98.12 148 TRP B N 1
ATOM 2647 C CA . TRP B 1 148 ? -6.344 20.953 14.125 1 98.12 148 TRP B CA 1
ATOM 2648 C C . TRP B 1 148 ? -7.117 22.188 13.703 1 98.12 148 TRP B C 1
ATOM 2650 O O . TRP B 1 148 ? -7.289 22.453 12.508 1 98.12 148 TRP B O 1
ATOM 2660 N N . ASN B 1 149 ? -7.555 22.938 14.641 1 97.44 149 ASN B N 1
ATOM 2661 C CA . ASN B 1 149 ? -8.328 24.141 14.359 1 97.44 149 ASN B CA 1
ATOM 2662 C C . ASN B 1 149 ? -7.598 25.391 14.828 1 97.44 149 ASN B C 1
ATOM 2664 O O . ASN B 1 149 ? -8.219 26.328 15.336 1 97.44 149 ASN B O 1
ATOM 2668 N N . ASP B 1 150 ? -6.301 25.375 14.742 1 98.31 150 ASP B N 1
ATOM 2669 C CA . ASP B 1 150 ? -5.488 26.531 15.102 1 98.31 150 ASP B CA 1
ATOM 2670 C C . ASP B 1 150 ? -5.941 27.781 14.352 1 98.31 150 ASP B C 1
ATOM 2672 O O . ASP B 1 150 ? -5.977 27.797 13.117 1 98.31 150 ASP B O 1
ATOM 2676 N N . PRO B 1 151 ? -6.25 28.875 14.984 1 97.5 151 PRO B N 1
ATOM 2677 C CA . PRO B 1 151 ? -6.766 30.062 14.312 1 97.5 151 PRO B CA 1
ATOM 2678 C C . PRO B 1 151 ? -5.699 30.781 13.492 1 97.5 151 PRO B C 1
ATOM 2680 O O . PRO B 1 151 ? -6.027 31.5 12.539 1 97.5 151 PRO B O 1
ATOM 2683 N N . THR B 1 152 ? -4.441 30.641 13.891 1 97.81 152 THR B N 1
ATOM 2684 C CA . THR B 1 152 ? -3.363 31.266 13.133 1 97.81 152 THR B CA 1
ATOM 2685 C C . THR B 1 152 ? -3.281 30.688 11.719 1 97.81 152 THR B C 1
ATOM 2687 O O . THR B 1 152 ? -3.125 31.438 10.75 1 97.81 152 THR B O 1
ATOM 2690 N N . VAL B 1 153 ? -3.342 29.391 11.617 1 98.5 153 VAL B N 1
ATOM 2691 C CA . VAL B 1 153 ? -3.289 28.734 10.312 1 98.5 153 VAL B CA 1
ATOM 2692 C C . VAL B 1 153 ? -4.621 28.906 9.586 1 98.5 153 VAL B C 1
ATOM 2694 O O . VAL B 1 153 ? -4.648 29.172 8.383 1 98.5 153 VAL B O 1
ATOM 2697 N N . GLY B 1 154 ? -5.668 28.703 10.344 1 98.44 154 GLY B N 1
ATOM 2698 C CA . GLY B 1 154 ? -6.992 29.016 9.82 1 98.44 154 GLY B CA 1
ATOM 2699 C C . GLY B 1 154 ? -7.469 28.016 8.781 1 98.44 154 GLY B C 1
ATOM 2700 O O . GLY B 1 154 ? -8.047 28.391 7.766 1 98.44 154 GLY B O 1
ATOM 2701 N N . ILE B 1 155 ? -7.258 26.719 9.016 1 98.62 155 ILE B N 1
ATOM 2702 C CA . ILE B 1 155 ? -7.711 25.703 8.078 1 98.62 155 ILE B CA 1
ATOM 2703 C C . ILE B 1 155 ? -9.234 25.734 7.984 1 98.62 155 ILE B C 1
ATOM 2705 O O . ILE B 1 155 ? -9.93 25.766 9.008 1 98.62 155 ILE B O 1
ATOM 2709 N N . GLN B 1 156 ? -9.75 25.688 6.785 1 98.06 156 GLN B N 1
ATOM 2710 C CA . GLN B 1 156 ? -11.188 25.594 6.555 1 98.06 156 GLN B CA 1
ATOM 2711 C C . GLN B 1 156 ? -11.594 24.141 6.297 1 98.06 156 GLN B C 1
ATOM 2713 O O . GLN B 1 156 ? -11.836 23.75 5.152 1 98.06 156 GLN B O 1
ATOM 2718 N N . TRP B 1 157 ? -11.797 23.422 7.363 1 98.19 157 TRP B N 1
ATOM 2719 C CA . TRP B 1 157 ? -12.25 22.047 7.258 1 98.19 157 TRP B CA 1
ATOM 2720 C C . TRP B 1 157 ? -13.695 21.969 6.785 1 98.19 157 TRP B C 1
ATOM 2722 O O . TRP B 1 157 ? -14.531 22.781 7.207 1 98.19 157 TRP B O 1
ATOM 2732 N N . PRO B 1 158 ? -13.984 21.047 5.922 1 97.75 158 PRO B N 1
ATOM 2733 C CA . PRO B 1 158 ? -15.391 20.859 5.539 1 97.75 158 PRO B CA 1
ATOM 2734 C C . PRO B 1 158 ? -16.188 20.062 6.566 1 97.75 158 PRO B C 1
ATOM 2736 O O . PRO B 1 158 ? -16.766 19.016 6.23 1 97.75 158 PRO B O 1
ATOM 2739 N N . ILE B 1 159 ? -16.188 20.484 7.691 1 95.38 159 ILE B N 1
ATOM 2740 C CA . ILE B 1 159 ? -16.812 19.781 8.805 1 95.38 159 ILE B CA 1
ATOM 2741 C C . ILE B 1 159 ? -18.031 20.562 9.281 1 95.38 159 ILE B C 1
ATOM 2743 O O . ILE B 1 159 ? -18 21.797 9.375 1 95.38 159 ILE B O 1
ATOM 2747 N N . ASP B 1 160 ? -19.109 19.812 9.523 1 89.81 160 ASP B N 1
ATOM 2748 C CA . ASP B 1 160 ? -20.328 20.453 9.992 1 89.81 160 ASP B CA 1
ATOM 2749 C C . ASP B 1 160 ? -20.578 20.172 11.469 1 89.81 160 ASP B C 1
ATOM 2751 O O . ASP B 1 160 ? -21.5 20.719 12.07 1 89.81 160 ASP B O 1
ATOM 2755 N N . SER B 1 161 ? -19.891 19.234 12.047 1 90.31 161 SER B N 1
ATOM 2756 C CA . SER B 1 161 ? -20.031 18.875 13.461 1 90.31 161 SER B CA 1
ATOM 2757 C C . SER B 1 161 ? -18.656 18.625 14.094 1 90.31 161 SER B C 1
ATOM 2759 O O . SER B 1 161 ? -17.656 18.547 13.398 1 90.31 161 SER B O 1
ATOM 2761 N N . GLU B 1 162 ? -18.656 18.531 15.391 1 92.75 162 GLU B N 1
ATOM 2762 C CA . GLU B 1 162 ? -17.406 18.281 16.094 1 92.75 162 GLU B CA 1
ATOM 2763 C C . GLU B 1 162 ? -16.766 16.969 15.648 1 92.75 162 GLU B C 1
ATOM 2765 O O . GLU B 1 162 ? -17.406 15.922 15.688 1 92.75 162 GLU B O 1
ATOM 2770 N N . PRO B 1 163 ? -15.547 17.078 15.273 1 97 163 PRO B N 1
ATOM 2771 C CA . PRO B 1 163 ? -14.898 15.844 14.828 1 97 163 PRO B CA 1
ATOM 2772 C C . PRO B 1 163 ? -14.5 14.938 15.992 1 97 163 PRO B C 1
ATOM 2774 O O . PRO B 1 163 ? -14.383 15.398 17.125 1 97 163 PRO B O 1
ATOM 2777 N N . LEU B 1 164 ? -14.398 13.633 15.742 1 97.25 164 LEU B N 1
ATOM 2778 C CA . LEU B 1 164 ? -13.844 12.656 16.672 1 97.25 164 LEU B CA 1
ATOM 2779 C C . LEU B 1 164 ? -12.32 12.641 16.594 1 97.25 164 LEU B C 1
ATOM 2781 O O . LEU B 1 164 ? -11.75 12.375 15.539 1 97.25 164 LEU B O 1
ATOM 2785 N N . LEU B 1 165 ? -11.688 12.945 17.703 1 97.31 165 LEU B N 1
ATOM 2786 C CA . LEU B 1 165 ? -10.234 13.055 17.766 1 97.31 165 LEU B CA 1
ATOM 2787 C C . LEU B 1 165 ? -9.656 12.102 18.812 1 97.31 165 LEU B C 1
ATOM 2789 O O . LEU B 1 165 ? -10.344 11.727 19.766 1 97.31 165 LEU B O 1
ATOM 2793 N N . SER B 1 166 ? -8.438 11.742 18.562 1 96.38 166 SER B N 1
ATOM 2794 C CA . SER B 1 166 ? -7.703 11.086 19.641 1 96.38 166 SER B CA 1
ATOM 2795 C C . SER B 1 166 ? -7.379 12.07 20.766 1 96.38 166 SER B C 1
ATOM 2797 O O . SER B 1 166 ? -7.457 13.289 20.578 1 96.38 166 SER B O 1
ATOM 2799 N N . ALA B 1 167 ? -6.957 11.492 21.922 1 95.31 167 ALA B N 1
ATOM 2800 C CA . ALA B 1 167 ? -6.531 12.344 23.031 1 95.31 167 ALA B CA 1
ATOM 2801 C C . ALA B 1 167 ? -5.34 13.203 22.641 1 95.31 167 ALA B C 1
ATOM 2803 O O . ALA B 1 167 ? -5.281 14.391 22.984 1 95.31 167 ALA B O 1
ATOM 2804 N N . LYS B 1 168 ? -4.445 12.672 21.953 1 94.75 168 LYS B N 1
ATOM 2805 C CA . LYS B 1 168 ? -3.256 13.383 21.5 1 94.75 168 LYS B CA 1
ATOM 2806 C C . LYS B 1 168 ? -3.629 14.539 20.578 1 94.75 168 LYS B C 1
ATOM 2808 O O . LYS B 1 168 ? -3.088 15.641 20.703 1 94.75 168 LYS B O 1
ATOM 2813 N N . ASP B 1 169 ? -4.516 14.312 19.688 1 96.88 169 ASP B N 1
ATOM 2814 C CA . ASP B 1 169 ? -4.906 15.32 18.719 1 96.88 169 ASP B CA 1
ATOM 2815 C C . ASP B 1 169 ? -5.695 16.453 19.375 1 96.88 169 ASP B C 1
ATOM 2817 O O . ASP B 1 169 ? -5.621 17.609 18.938 1 96.88 169 ASP B O 1
ATOM 2821 N N . GLN B 1 170 ? -6.402 16.109 20.375 1 96.25 170 GLN B N 1
ATOM 2822 C CA . GLN B 1 170 ? -7.137 17.125 21.141 1 96.25 170 GLN B CA 1
ATOM 2823 C C . GLN B 1 170 ? -6.188 18.078 21.844 1 96.25 170 GLN B C 1
ATOM 2825 O O . GLN B 1 170 ? -6.527 19.234 22.078 1 96.25 170 GLN B O 1
ATOM 2830 N N . GLN B 1 171 ? -5.035 17.578 22.125 1 96 171 GLN B N 1
ATOM 2831 C CA . GLN B 1 171 ? -4.07 18.359 22.891 1 96 171 GLN B CA 1
ATOM 2832 C C . GLN B 1 171 ? -3.018 18.984 21.984 1 96 171 GLN B C 1
ATOM 2834 O O . GLN B 1 171 ? -1.916 19.312 22.438 1 96 171 GLN B O 1
ATOM 2839 N N . GLY B 1 172 ? -3.301 19.094 20.766 1 97.69 172 GLY B N 1
ATOM 2840 C CA . GLY B 1 172 ? -2.367 19.75 19.859 1 97.69 172 GLY B CA 1
ATOM 2841 C C . GLY B 1 172 ? -1.966 21.141 20.328 1 97.69 172 GLY B C 1
ATOM 2842 O O . GLY B 1 172 ? -2.688 21.766 21.094 1 97.69 172 GLY B O 1
ATOM 2843 N N . LYS B 1 173 ? -0.844 21.578 19.828 1 98.38 173 LYS B N 1
ATOM 2844 C CA . LYS B 1 173 ? -0.332 22.891 20.203 1 98.38 173 LYS B CA 1
ATOM 2845 C C . LYS B 1 173 ? -0.551 23.922 19.094 1 98.38 173 LYS B C 1
ATOM 2847 O O . LYS B 1 173 ? -0.669 23.547 17.922 1 98.38 173 LYS B O 1
ATOM 2852 N N . SER B 1 174 ? -0.545 25.141 19.484 1 98.06 174 SER B N 1
ATOM 2853 C CA . SER B 1 174 ? -0.728 26.219 18.516 1 98.06 174 SER B CA 1
ATOM 2854 C C . SER B 1 174 ? 0.495 26.375 17.625 1 98.06 174 SER B C 1
ATOM 2856 O O . SER B 1 174 ? 1.616 26.078 18.031 1 98.06 174 SER B O 1
ATOM 2858 N N . PHE B 1 175 ? 0.253 26.906 16.438 1 98.38 175 PHE B N 1
ATOM 2859 C CA . PHE B 1 175 ? 1.291 27.156 15.445 1 98.38 175 PHE B CA 1
ATOM 2860 C C . PHE B 1 175 ? 2.445 27.953 16.047 1 98.38 175 PHE B C 1
ATOM 2862 O O . PHE B 1 175 ? 3.613 27.656 15.797 1 98.38 175 PHE B O 1
ATOM 2869 N N . ASN B 1 176 ? 2.137 28.859 16.875 1 96.75 176 ASN B N 1
ATOM 2870 C CA . ASN B 1 176 ? 3.127 29.766 17.438 1 96.75 176 ASN B CA 1
ATOM 2871 C C . ASN B 1 176 ? 3.938 29.109 18.547 1 96.75 176 ASN B C 1
ATOM 2873 O O . ASN B 1 176 ? 4.973 29.641 18.969 1 96.75 176 ASN B O 1
ATOM 2877 N N . GLU B 1 177 ? 3.559 27.938 19.016 1 97.5 177 GLU B N 1
ATOM 2878 C CA . GLU B 1 177 ? 4.215 27.25 20.125 1 97.5 177 GLU B CA 1
ATOM 2879 C C . GLU B 1 177 ? 5.035 26.062 19.641 1 97.5 177 GLU B C 1
ATOM 2881 O O . GLU B 1 177 ? 5.785 25.469 20.406 1 97.5 177 GLU B O 1
ATOM 2886 N N . LEU B 1 178 ? 4.926 25.734 18.422 1 97.5 178 LEU B N 1
ATOM 2887 C CA . LEU B 1 178 ? 5.527 24.516 17.891 1 97.5 178 LEU B CA 1
ATOM 2888 C C . LEU B 1 178 ? 6.902 24.797 17.297 1 97.5 178 LEU B C 1
ATOM 2890 O O . LEU B 1 178 ? 7.137 25.875 16.75 1 97.5 178 LEU B O 1
ATOM 2894 N N . PRO B 1 179 ? 7.812 23.844 17.453 1 97.88 179 PRO B N 1
ATOM 2895 C CA . PRO B 1 179 ? 9.039 23.984 16.672 1 97.88 179 PRO B CA 1
ATOM 2896 C C . PRO B 1 179 ? 8.797 23.906 15.164 1 97.88 179 PRO B C 1
ATOM 2898 O O . PRO B 1 179 ? 8.133 22.969 14.695 1 97.88 179 PRO B O 1
ATOM 2901 N N . LEU B 1 180 ? 9.305 24.859 14.453 1 98.19 180 LEU B N 1
ATOM 2902 C CA . LEU B 1 180 ? 9.203 24.906 13 1 98.19 180 LEU B CA 1
ATOM 2903 C C . LEU B 1 180 ? 10.523 24.516 12.352 1 98.19 180 LEU B C 1
ATOM 2905 O O . LEU B 1 180 ? 11.531 24.359 13.039 1 98.19 180 LEU B O 1
ATOM 2909 N N . PHE B 1 181 ? 10.461 24.281 11.078 1 98.12 181 PHE B N 1
ATOM 2910 C CA . PHE B 1 181 ? 11.672 24 10.32 1 98.12 181 PHE B CA 1
ATOM 2911 C C . PHE B 1 181 ? 12.336 25.297 9.859 1 98.12 181 PHE B C 1
ATOM 2913 O O . PHE B 1 181 ? 11.695 26.344 9.781 1 98.12 181 PHE B O 1
ATOM 2920 N N . ALA B 1 182 ? 13.594 25.266 9.664 1 92.62 182 ALA B N 1
ATOM 2921 C CA . ALA B 1 182 ? 14.328 26.438 9.203 1 92.62 182 ALA B CA 1
ATOM 2922 C C . ALA B 1 182 ? 13.844 26.875 7.824 1 92.62 182 ALA B C 1
ATOM 2924 O O . ALA B 1 182 ? 13.359 26.062 7.039 1 92.62 182 ALA B O 1
#

Solvent-accessible surface area (backbone atoms only — not comparable to f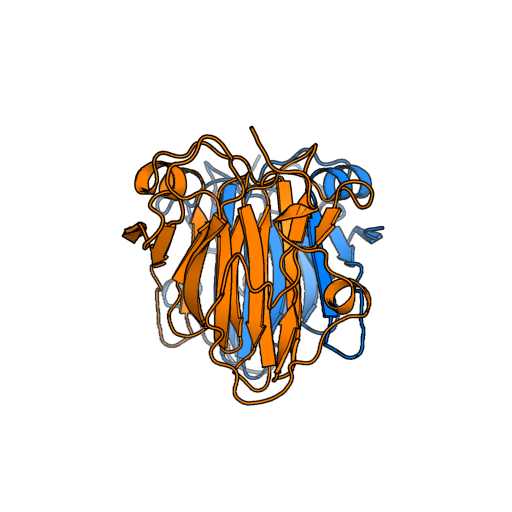ull-atom values): 18962 Å² total; per-residue (Å²): 124,65,45,65,43,63,49,94,48,64,79,32,32,40,33,38,55,56,75,46,74,58,96,55,37,37,38,31,64,77,37,38,56,67,59,48,24,70,57,68,72,50,92,78,62,71,44,26,31,37,40,35,37,35,36,49,42,27,36,50,45,23,38,35,35,72,90,57,44,38,26,37,44,35,34,29,74,34,41,29,34,44,37,37,39,32,34,36,23,62,75,44,96,52,45,53,37,68,41,72,47,79,38,19,40,82,70,44,35,34,40,38,39,52,54,47,36,30,37,30,37,35,29,70,29,74,43,27,31,39,40,33,35,21,49,35,70,91,51,84,92,41,58,46,44,41,29,70,75,30,73,86,55,51,68,83,70,97,64,91,64,88,64,48,59,51,76,67,42,70,64,26,38,46,77,90,74,52,91,66,41,104,120,63,46,65,42,63,48,93,49,63,79,34,32,42,34,38,57,56,76,47,75,58,96,54,36,40,37,32,64,78,38,39,55,67,60,47,24,71,56,69,72,50,90,76,60,72,44,25,30,36,40,35,37,34,35,49,42,27,34,51,46,24,37,34,36,71,90,57,46,38,27,38,44,36,36,29,74,34,41,29,33,46,37,37,40,32,35,36,22,62,75,44,96,52,45,53,37,67,42,70,47,79,38,19,40,84,70,42,34,33,40,38,38,52,55,50,34,30,38,29,36,34,28,70,28,74,43,28,31,40,38,32,36,21,48,36,70,91,51,83,95,40,59,45,44,40,28,71,74,28,72,87,56,51,67,83,69,96,65,92,63,87,61,47,59,52,75,69,41,70,62,27,38,46,77,91,74,51,90,66,41,104

Nearest PDB structures (foldseek):
  2ixk-assembly1_B  TM=9.915E-01  e=2.130E-27  Pseudomonas aeruginosa
  2ixh-assembly1_A  TM=9.868E-01  e=9.829E-27  Pseudomonas aeruginosa
  6din-assembly1_A-2  TM=9.688E-01  e=1.522E-26  Pseudomonas aeruginosa
  6ndr-assembly1_B  TM=9.792E-01  e=1.270E-24  Legionella pneumophila subsp. pneumophila str. Philadelphia 1
  1ep0-assembly1_A  TM=9.625E-01  e=4.669E-23  Methanothermobacter thermautotrophicus

Radius of gyration: 21.64 Å; Cα contacts (8 Å, |Δi|>4): 936; chains: 2; bounding box: 40×64×46 Å

pLDDT: mean 97.56, std 2.58, range [71.38, 98.94]